Protein AF-A0A653RIS3-F1 (afdb_monomer_lite)

Structure (mmCIF, N/CA/C/O backbone):
data_AF-A0A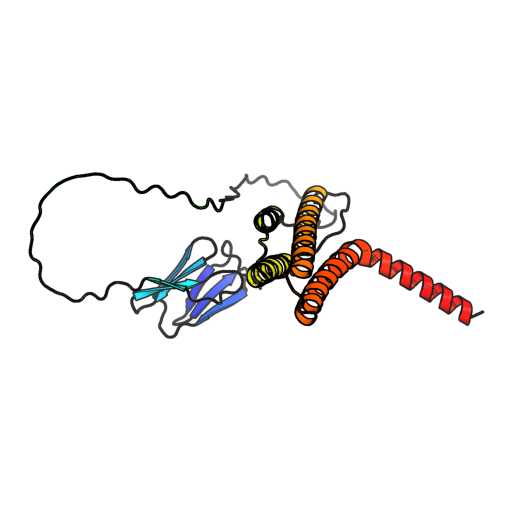653RIS3-F1
#
_entry.id   AF-A0A653RIS3-F1
#
loop_
_atom_site.group_PDB
_atom_site.id
_atom_site.type_symbol
_atom_site.label_atom_id
_atom_site.label_alt_id
_atom_site.label_comp_id
_atom_site.label_asym_id
_atom_site.label_entity_id
_atom_site.label_seq_id
_atom_site.pdbx_PDB_ins_code
_atom_site.Cartn_x
_atom_site.Cartn_y
_atom_site.Cartn_z
_atom_site.occupancy
_atom_site.B_iso_or_equiv
_atom_site.auth_seq_id
_atom_site.auth_comp_id
_atom_site.auth_asym_id
_atom_site.auth_atom_id
_atom_site.pdbx_PDB_model_num
ATOM 1 N N . MET A 1 1 ? -2.845 -15.452 -9.879 1.00 46.56 1 MET A N 1
ATOM 2 C CA . MET A 1 1 ? -2.751 -14.887 -11.243 1.00 46.56 1 MET A CA 1
ATOM 3 C C . MET A 1 1 ? -3.997 -14.062 -11.500 1.00 46.56 1 MET A C 1
ATOM 5 O O . MET A 1 1 ? -5.080 -14.558 -11.220 1.00 46.56 1 MET A O 1
ATOM 9 N N . ALA A 1 2 ? -3.853 -12.815 -11.950 1.00 55.28 2 ALA A N 1
ATOM 10 C CA . ALA A 1 2 ? -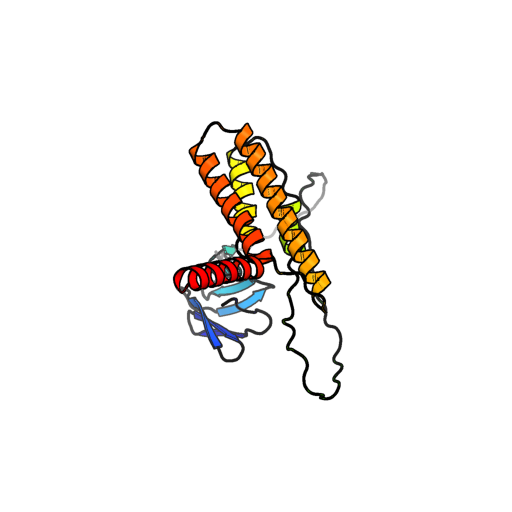4.996 -11.985 -12.323 1.00 55.28 2 ALA A CA 1
ATOM 11 C C . ALA A 1 2 ? -5.486 -12.406 -13.715 1.00 55.28 2 ALA A C 1
ATOM 13 O O . ALA A 1 2 ? -4.687 -12.564 -14.635 1.00 55.28 2 ALA A O 1
ATOM 14 N N . LEU A 1 3 ? -6.787 -12.637 -13.844 1.00 60.00 3 LEU A N 1
ATOM 15 C CA . LEU A 1 3 ? -7.421 -13.071 -15.083 1.00 60.00 3 LEU A CA 1
ATOM 16 C C . LEU A 1 3 ? -7.605 -11.864 -16.000 1.00 60.00 3 LEU A C 1
ATOM 18 O O . LEU A 1 3 ? -8.182 -10.863 -15.576 1.00 60.00 3 LEU A O 1
ATOM 22 N N . ASN A 1 4 ? -7.113 -11.937 -17.236 1.00 63.12 4 ASN A N 1
ATOM 23 C CA . ASN A 1 4 ? -7.272 -10.842 -18.183 1.00 63.12 4 ASN A CA 1
ATOM 24 C C . ASN A 1 4 ? -8.591 -11.004 -18.968 1.00 63.12 4 ASN A C 1
ATOM 26 O O . ASN A 1 4 ? -8.667 -11.870 -19.841 1.00 63.12 4 ASN A O 1
ATOM 30 N N . PRO A 1 5 ? -9.623 -10.172 -18.731 1.00 59.56 5 PRO A N 1
ATOM 31 C CA . PRO A 1 5 ? -10.928 -10.310 -19.386 1.00 59.56 5 PRO A CA 1
ATOM 32 C C . PRO A 1 5 ? -10.887 -10.037 -20.899 1.00 59.56 5 PRO A C 1
ATOM 34 O O . PRO A 1 5 ? -11.841 -10.359 -21.600 1.00 59.56 5 PRO A O 1
ATOM 37 N N . THR A 1 6 ? -9.799 -9.453 -21.417 1.00 58.16 6 THR A N 1
ATOM 38 C CA . THR A 1 6 ? -9.643 -9.176 -22.857 1.00 58.16 6 THR A CA 1
ATOM 39 C C . THR A 1 6 ? -9.111 -10.368 -23.654 1.00 58.16 6 THR A C 1
ATOM 41 O O . THR A 1 6 ? -9.345 -10.443 -24.858 1.00 58.16 6 THR A O 1
ATOM 44 N N . THR A 1 7 ? -8.430 -11.316 -23.004 1.00 65.31 7 THR A N 1
ATOM 45 C CA . THR A 1 7 ? -7.839 -12.495 -23.665 1.00 65.31 7 THR A CA 1
ATOM 46 C C . THR A 1 7 ? -8.423 -13.815 -23.168 1.00 65.31 7 THR A C 1
ATOM 48 O O . THR A 1 7 ? -8.461 -14.791 -23.918 1.00 65.31 7 THR A O 1
ATOM 51 N N . ALA A 1 8 ? -8.933 -13.849 -21.936 1.00 75.00 8 ALA A N 1
ATOM 52 C CA . ALA A 1 8 ? -9.483 -15.047 -21.328 1.00 75.00 8 ALA A CA 1
ATOM 53 C C . ALA A 1 8 ? -10.881 -15.375 -21.871 1.00 75.00 8 ALA A C 1
ATOM 55 O O . ALA A 1 8 ? -11.837 -14.630 -21.657 1.00 75.00 8 ALA A O 1
ATOM 56 N N . LYS A 1 9 ? -11.041 -16.540 -22.503 1.00 81.94 9 LYS A N 1
ATOM 57 C CA . LYS A 1 9 ? -12.358 -17.054 -22.907 1.00 81.94 9 LYS A CA 1
ATOM 58 C C . LYS A 1 9 ? -13.035 -17.745 -21.731 1.00 81.94 9 LYS A C 1
ATOM 60 O O . LYS A 1 9 ? -12.470 -18.682 -21.165 1.00 81.94 9 LYS A O 1
ATOM 65 N N . LEU A 1 10 ? -14.249 -17.313 -21.392 1.00 84.44 10 LEU A N 1
ATOM 66 C CA . LEU A 1 10 ? -15.092 -18.021 -20.432 1.00 84.44 10 LEU A CA 1
ATOM 67 C C . LEU A 1 10 ? -15.664 -19.274 -21.081 1.00 84.44 10 LEU A C 1
ATOM 69 O O . LEU A 1 10 ? -16.113 -19.237 -22.226 1.00 84.44 10 LEU A O 1
ATOM 73 N N . HIS A 1 11 ? -15.677 -20.365 -20.333 1.00 86.62 11 HIS A N 1
ATOM 74 C CA . HIS A 1 11 ? -16.428 -21.557 -20.686 1.00 86.62 11 HIS A CA 1
ATOM 75 C C . HIS A 1 11 ? -17.077 -22.141 -19.436 1.00 86.62 11 HIS A C 1
ATOM 77 O O . HIS A 1 11 ? -16.630 -21.915 -18.308 1.00 86.62 11 HIS A O 1
ATOM 83 N N . ILE A 1 12 ? -18.178 -22.845 -19.657 1.00 88.31 12 ILE A N 1
ATOM 84 C CA . ILE A 1 12 ? -18.984 -23.454 -18.609 1.00 88.31 12 ILE A CA 1
ATOM 85 C C . ILE A 1 12 ? -18.757 -24.955 -18.678 1.00 88.31 12 ILE A C 1
ATOM 87 O O . ILE A 1 12 ? -18.903 -25.556 -19.739 1.00 88.31 12 ILE A O 1
ATOM 91 N N . GLU A 1 13 ? -18.421 -25.546 -17.540 1.00 85.06 13 GLU A N 1
ATOM 92 C CA . GLU A 1 13 ? -18.278 -26.988 -17.389 1.00 85.06 13 GLU A CA 1
ATOM 93 C C . GLU A 1 13 ? -19.177 -27.430 -16.228 1.00 85.06 13 GLU A C 1
ATOM 95 O O . GLU A 1 13 ? -18.801 -27.383 -15.053 1.00 85.06 13 GLU A O 1
ATOM 100 N N . GLY A 1 14 ? -20.434 -27.741 -16.561 1.00 86.50 14 GLY A N 1
ATOM 101 C CA . GLY A 1 14 ? -21.495 -28.054 -15.602 1.00 86.50 14 GLY A CA 1
ATOM 102 C C . GLY A 1 14 ? -21.736 -26.926 -14.592 1.00 86.50 14 GLY A C 1
ATOM 103 O O . GLY A 1 14 ? -22.317 -25.885 -14.903 1.00 86.50 14 GLY A O 1
ATOM 104 N N . LYS A 1 15 ? -21.272 -27.138 -13.358 1.00 87.56 15 LYS A N 1
ATOM 105 C CA . LYS A 1 15 ? -21.409 -26.196 -12.234 1.00 87.56 15 LYS A CA 1
ATOM 106 C C . LYS A 1 15 ? -20.236 -25.226 -12.096 1.00 87.56 15 LYS A C 1
ATOM 108 O O . LYS A 1 15 ? -20.224 -24.400 -11.183 1.00 87.56 15 LYS A O 1
ATOM 113 N N . GLN A 1 16 ? -19.218 -25.345 -12.944 1.00 86.69 16 GLN A N 1
ATOM 114 C CA . GLN A 1 16 ? -17.996 -24.561 -12.841 1.00 86.69 16 GLN A CA 1
ATOM 115 C C . GLN A 1 16 ? -17.908 -23.532 -13.958 1.00 86.69 16 GLN A C 1
ATOM 117 O O . GLN A 1 16 ? -18.033 -23.845 -15.141 1.00 86.69 16 GLN A O 1
ATOM 122 N N . LEU A 1 17 ? -17.634 -22.294 -13.561 1.00 84.81 17 LEU A N 1
ATOM 123 C CA . LEU A 1 17 ? -17.204 -21.251 -14.466 1.00 84.81 17 LEU A CA 1
ATOM 124 C C . LEU A 1 17 ? -15.687 -21.319 -14.576 1.00 84.81 17 LEU A C 1
ATOM 126 O O . LEU A 1 17 ? -14.976 -21.197 -13.573 1.00 84.81 17 LEU A O 1
ATOM 130 N N . ARG A 1 18 ? -15.199 -21.490 -15.797 1.00 84.44 18 ARG A N 1
ATOM 131 C CA . ARG A 1 18 ? -13.782 -21.644 -16.102 1.00 84.44 18 ARG A CA 1
ATOM 132 C C . ARG A 1 18 ? -13.329 -20.606 -17.111 1.00 84.44 18 ARG A C 1
ATOM 134 O O . ARG A 1 18 ? -14.133 -20.012 -17.832 1.00 84.44 18 ARG A O 1
ATOM 141 N N . TYR A 1 19 ? -12.022 -20.396 -17.158 1.00 84.88 19 TYR A N 1
ATOM 142 C CA . TYR A 1 19 ? -11.382 -19.552 -18.151 1.00 84.88 19 TYR A CA 1
ATOM 143 C C . TYR A 1 19 ? -10.288 -20.300 -18.888 1.00 84.88 19 TYR A C 1
ATOM 145 O O . TYR A 1 19 ? -9.653 -21.196 -18.333 1.00 84.88 19 TYR A O 1
ATOM 153 N N . LYS A 1 20 ? -10.064 -19.889 -20.134 1.00 78.75 20 LYS A N 1
ATOM 154 C CA . LYS A 1 20 ? -8.924 -20.298 -20.944 1.00 78.75 20 LYS A CA 1
ATOM 155 C C . LYS A 1 20 ? -8.189 -19.058 -21.429 1.00 78.75 20 LYS A C 1
ATOM 157 O O . LYS A 1 20 ? -8.756 -18.284 -22.199 1.00 78.75 20 LYS A O 1
ATOM 162 N N . ASP A 1 21 ? -6.950 -18.874 -20.986 1.00 77.81 21 ASP A N 1
ATOM 163 C CA . ASP A 1 21 ? -6.090 -17.755 -21.386 1.00 77.81 21 ASP A CA 1
ATOM 164 C C . ASP A 1 21 ? -4.690 -18.271 -21.732 1.00 77.81 21 ASP A C 1
ATOM 166 O O . ASP A 1 21 ? -4.049 -18.926 -20.915 1.00 77.81 21 ASP A O 1
ATOM 170 N N . LYS A 1 22 ? -4.237 -18.032 -22.969 1.00 73.50 22 LYS A N 1
ATOM 171 C CA . LYS A 1 22 ? -2.909 -18.440 -23.481 1.00 73.50 22 LYS A CA 1
ATOM 172 C C . LYS A 1 22 ? -2.497 -19.894 -23.158 1.00 73.50 22 LYS A C 1
ATOM 174 O O . LYS A 1 22 ? -1.342 -20.166 -22.859 1.00 73.50 22 LYS A O 1
ATOM 179 N N . GLY A 1 23 ? -3.444 -20.832 -23.223 1.00 69.62 23 GLY A N 1
ATOM 180 C CA . GLY A 1 23 ? -3.200 -22.260 -22.962 1.00 69.62 23 GLY A CA 1
ATOM 181 C C . GLY A 1 23 ? -3.374 -22.690 -21.501 1.00 69.62 23 GLY A C 1
ATOM 182 O O . GLY A 1 23 ? -3.421 -23.885 -21.233 1.00 69.62 23 GLY A O 1
ATOM 183 N N . ILE A 1 24 ? -3.560 -21.747 -20.576 1.00 69.19 24 ILE A N 1
ATOM 184 C CA . ILE A 1 24 ? -3.877 -22.026 -19.174 1.00 69.19 24 ILE A CA 1
ATOM 185 C C . ILE A 1 24 ? -5.394 -22.150 -19.029 1.00 69.19 24 ILE A C 1
ATOM 187 O O . ILE A 1 24 ? -6.131 -21.218 -19.360 1.00 69.19 24 ILE A O 1
ATOM 191 N N . ASN A 1 25 ? -5.848 -23.295 -18.516 1.00 79.31 25 ASN A N 1
ATOM 192 C CA . ASN A 1 25 ? -7.228 -23.522 -18.095 1.00 79.31 25 ASN A CA 1
ATOM 193 C C . ASN A 1 25 ? -7.311 -23.402 -16.573 1.00 79.31 25 ASN A C 1
ATOM 195 O O . ASN A 1 25 ? -6.599 -24.109 -15.863 1.00 79.31 25 ASN A O 1
ATOM 199 N N . GLY A 1 26 ? -8.191 -22.543 -16.067 1.00 78.06 26 GLY A N 1
ATOM 200 C CA . GLY A 1 26 ? -8.387 -22.385 -14.629 1.00 78.06 26 GLY A CA 1
ATOM 201 C C . GLY A 1 26 ? -9.854 -22.266 -14.245 1.00 78.06 26 GLY A C 1
ATOM 202 O O . GLY A 1 26 ? -10.701 -21.859 -15.043 1.00 78.06 26 GLY A O 1
ATOM 203 N N . VAL A 1 27 ? -10.159 -22.626 -13.000 1.00 81.69 27 VAL A N 1
ATOM 204 C CA . VAL A 1 27 ? -11.496 -22.471 -12.420 1.00 81.69 27 VAL A CA 1
ATOM 205 C C . VAL A 1 27 ? -11.616 -21.069 -11.838 1.00 81.69 27 VAL A C 1
ATOM 207 O O . VAL A 1 27 ? -10.801 -20.662 -11.015 1.00 81.69 27 VAL A O 1
ATOM 210 N N . ILE A 1 28 ? -12.640 -20.332 -12.266 1.00 79.69 28 ILE A N 1
ATOM 211 C CA . ILE A 1 28 ? -12.988 -19.025 -11.701 1.00 79.69 28 ILE A CA 1
ATOM 212 C C . ILE A 1 28 ? -13.811 -19.236 -10.437 1.00 79.69 28 ILE A C 1
ATOM 214 O O . ILE A 1 28 ? -13.493 -18.684 -9.387 1.00 79.69 28 ILE A O 1
ATOM 218 N N . LYS A 1 29 ? -14.890 -20.021 -10.552 1.00 81.25 29 LYS A N 1
ATOM 219 C CA . LYS A 1 29 ? -15.799 -20.309 -9.443 1.00 81.25 29 LYS A CA 1
ATOM 220 C C . LYS A 1 29 ? -16.645 -21.548 -9.708 1.00 81.25 29 LYS A C 1
ATOM 222 O O . LYS A 1 29 ? -17.077 -21.776 -10.836 1.00 81.25 29 LYS A O 1
ATOM 227 N N . ALA A 1 30 ? -16.923 -22.307 -8.654 1.00 84.12 30 ALA A N 1
ATOM 228 C CA . ALA A 1 30 ? -17.921 -23.368 -8.662 1.00 84.12 30 ALA A CA 1
ATOM 229 C C . ALA A 1 30 ? -19.221 -22.877 -8.012 1.00 84.12 30 ALA A C 1
ATOM 231 O O . ALA A 1 30 ? -19.196 -22.202 -6.981 1.00 84.12 30 ALA A O 1
ATOM 232 N N . PHE A 1 31 ? -20.354 -23.230 -8.608 1.00 81.69 31 PHE A N 1
ATOM 233 C CA . PHE A 1 31 ? -21.688 -22.933 -8.099 1.00 81.69 31 PHE A CA 1
ATOM 234 C C . PHE A 1 31 ? -22.365 -24.214 -7.606 1.00 81.69 31 PHE A C 1
ATOM 236 O O . PHE A 1 31 ? -21.970 -25.328 -7.941 1.00 81.69 31 PHE A O 1
ATOM 243 N N . ARG A 1 32 ? -23.398 -24.072 -6.771 1.00 81.19 32 ARG A N 1
ATOM 244 C CA . ARG A 1 32 ? -24.181 -25.228 -6.294 1.00 81.19 32 ARG A CA 1
ATOM 245 C C . ARG A 1 32 ? -25.094 -25.794 -7.389 1.00 81.19 32 ARG A C 1
ATOM 247 O O . ARG A 1 32 ? -25.392 -26.992 -7.394 1.00 81.19 32 ARG A O 1
ATOM 254 N N . THR A 1 33 ? -25.493 -24.937 -8.322 1.00 82.06 33 THR A N 1
ATOM 255 C CA . THR A 1 33 ? -26.373 -25.220 -9.458 1.00 82.06 33 THR A CA 1
ATOM 256 C C . THR A 1 33 ? -25.621 -25.038 -10.774 1.00 82.06 33 THR A C 1
ATOM 258 O O . THR A 1 33 ? -24.549 -24.430 -10.807 1.00 82.06 33 THR A O 1
ATOM 261 N N . ASN A 1 34 ? -26.155 -25.610 -11.854 1.00 84.19 34 ASN A N 1
ATOM 262 C CA . ASN A 1 34 ? -25.550 -25.478 -13.173 1.00 84.19 34 ASN A CA 1
ATOM 263 C C . ASN A 1 34 ? -25.648 -24.035 -13.672 1.00 84.19 34 ASN A C 1
ATOM 265 O O . ASN A 1 34 ? -26.588 -23.292 -13.359 1.00 84.19 34 ASN A O 1
ATOM 269 N N . ILE A 1 35 ? -24.654 -23.655 -14.467 1.00 86.38 35 ILE A N 1
ATOM 270 C CA . ILE A 1 35 ? -24.600 -22.340 -15.089 1.00 86.38 35 ILE A CA 1
ATOM 271 C C . ILE A 1 35 ? -25.259 -22.436 -16.459 1.00 86.38 35 ILE A C 1
ATOM 273 O O . ILE A 1 35 ? -24.861 -23.243 -17.293 1.00 86.38 35 ILE A O 1
ATOM 277 N N . LYS A 1 36 ? -26.225 -21.559 -16.712 1.00 85.81 36 LYS A N 1
ATOM 278 C CA . LYS A 1 36 ? -26.898 -21.453 -18.006 1.00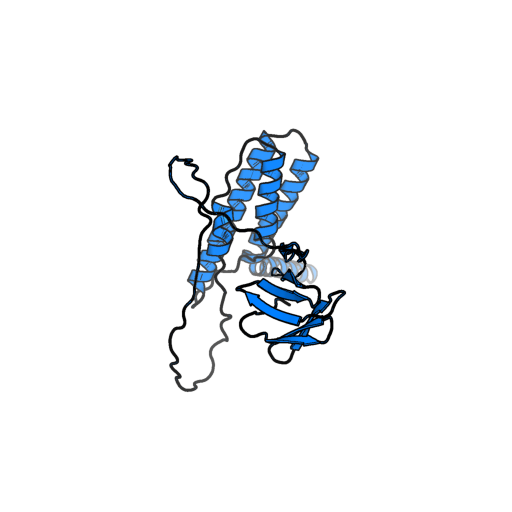 85.81 36 LYS A CA 1
ATOM 279 C C . LYS A 1 36 ? -26.127 -20.550 -18.964 1.00 85.81 36 LYS A C 1
ATOM 281 O O . LYS A 1 36 ? -25.989 -20.860 -20.144 1.00 85.81 36 LYS A O 1
ATOM 286 N N . LYS A 1 37 ? -25.619 -19.415 -18.470 1.00 87.12 37 LYS A N 1
ATOM 287 C CA . LYS A 1 37 ? -24.864 -18.450 -19.282 1.00 87.12 37 LYS A CA 1
ATOM 288 C C . LYS A 1 37 ? -23.870 -17.669 -18.434 1.00 87.12 37 LYS A C 1
ATOM 290 O O . LYS A 1 37 ? -24.156 -17.320 -17.295 1.00 87.12 37 LYS A O 1
ATOM 295 N N . ALA A 1 38 ? -22.719 -17.338 -19.009 1.00 85.38 38 ALA A N 1
ATOM 296 C CA . ALA A 1 38 ? -21.751 -16.437 -18.400 1.00 85.38 38 ALA A CA 1
ATOM 297 C C . ALA A 1 38 ? -21.148 -15.514 -19.461 1.00 85.38 38 ALA A C 1
ATOM 299 O O . ALA A 1 38 ? -20.868 -15.950 -20.577 1.00 85.38 38 ALA A O 1
ATOM 300 N N . HIS A 1 39 ? -20.966 -14.238 -19.130 1.00 83.44 39 HIS A N 1
ATOM 301 C CA . HIS A 1 39 ? -20.315 -13.272 -20.014 1.00 83.44 39 HIS A CA 1
ATOM 302 C C . HIS A 1 39 ? -19.617 -12.174 -19.213 1.00 83.44 39 HIS A C 1
ATOM 304 O O . HIS A 1 39 ? -19.955 -11.906 -18.057 1.00 83.44 39 HIS A O 1
ATOM 310 N N . TYR A 1 40 ? -18.643 -11.523 -19.843 1.00 80.94 40 TYR A N 1
ATOM 311 C CA . TYR A 1 40 ? -18.007 -10.351 -19.259 1.00 80.94 40 TYR A CA 1
ATOM 312 C C . TYR A 1 40 ? -18.904 -9.125 -19.387 1.00 80.94 40 TYR A C 1
ATOM 314 O O . TYR A 1 40 ? -19.463 -8.850 -20.447 1.00 80.94 40 TYR A O 1
ATOM 322 N N . SER A 1 41 ? -18.975 -8.358 -18.306 1.00 76.31 41 SER A N 1
ATOM 323 C CA . SER A 1 41 ? -19.546 -7.018 -18.262 1.00 76.31 41 SER A CA 1
ATOM 324 C C . SER A 1 41 ? -18.488 -6.078 -17.689 1.00 76.31 41 SER A C 1
ATOM 326 O O . SER A 1 41 ? -18.410 -5.859 -16.473 1.00 76.31 41 SER A O 1
ATOM 328 N N . GLY A 1 42 ? -17.636 -5.555 -18.572 1.00 74.31 42 GLY A N 1
ATOM 329 C CA . GLY A 1 42 ? -16.448 -4.790 -18.191 1.00 74.31 42 GLY A CA 1
ATOM 330 C C . GLY A 1 42 ? -15.439 -5.667 -17.443 1.00 74.31 42 GLY A C 1
ATOM 331 O O . GLY A 1 42 ? -15.031 -6.711 -17.942 1.00 74.31 42 GLY A O 1
ATOM 332 N N . SER A 1 43 ? -15.066 -5.263 -16.226 1.00 71.31 43 SER A N 1
ATOM 333 C CA . SER A 1 43 ? -14.165 -6.013 -15.335 1.00 71.31 43 SER A CA 1
ATOM 334 C C . SER A 1 43 ? -14.854 -7.112 -14.513 1.00 71.31 43 SER A C 1
ATOM 336 O O . SER A 1 43 ? -14.195 -7.812 -13.743 1.00 71.31 43 SER A O 1
ATOM 338 N N . ASN A 1 44 ? -16.174 -7.265 -14.656 1.00 78.69 44 ASN A N 1
ATOM 339 C CA . ASN A 1 44 ? -16.972 -8.227 -13.901 1.00 78.69 44 ASN A CA 1
ATOM 340 C C . ASN A 1 44 ? -17.419 -9.388 -14.785 1.00 78.69 44 ASN A C 1
ATOM 342 O O . ASN A 1 44 ? -17.553 -9.237 -16.000 1.00 78.69 44 ASN A O 1
ATOM 346 N N . ILE A 1 45 ? -17.740 -10.516 -14.157 1.00 82.38 45 ILE A N 1
ATOM 347 C CA . ILE A 1 45 ? -18.394 -11.636 -14.837 1.00 82.38 45 ILE A CA 1
ATOM 348 C C . ILE A 1 45 ? -19.827 -11.738 -14.337 1.00 82.38 45 ILE A C 1
ATOM 350 O O . ILE A 1 45 ? -20.057 -11.834 -13.132 1.00 82.38 45 ILE A O 1
ATOM 354 N N . ILE A 1 46 ? -20.780 -11.709 -15.265 1.00 83.81 46 ILE A N 1
ATOM 355 C CA . ILE A 1 46 ? -22.193 -11.946 -14.980 1.00 83.81 46 ILE A CA 1
ATOM 356 C C . ILE A 1 46 ? -22.493 -13.407 -15.293 1.00 83.81 46 ILE A C 1
ATOM 358 O O . ILE A 1 46 ? -22.229 -13.871 -16.404 1.00 83.81 46 ILE A O 1
ATOM 362 N N . VAL A 1 47 ? -23.041 -14.113 -14.308 1.00 86.19 47 VAL A N 1
ATOM 363 C CA . VAL A 1 47 ? -23.384 -15.534 -14.366 1.00 86.19 47 VAL A CA 1
ATOM 364 C C . VAL A 1 47 ? -24.883 -15.689 -14.141 1.00 86.19 47 VAL A C 1
ATOM 366 O O . VAL A 1 47 ? -25.401 -15.248 -13.119 1.00 86.19 47 VAL A O 1
ATOM 369 N N . GLU A 1 48 ? -25.567 -16.320 -15.087 1.00 86.00 48 GLU A N 1
ATOM 370 C CA . GLU A 1 48 ? -26.965 -16.735 -14.986 1.00 86.00 48 GLU A CA 1
ATOM 371 C C . GLU A 1 48 ? -27.007 -18.230 -14.659 1.00 86.00 48 GLU A C 1
ATOM 373 O O . GLU A 1 48 ? -26.470 -19.057 -15.404 1.00 86.00 48 GLU A O 1
ATOM 378 N N . LEU A 1 49 ? -27.625 -18.574 -13.531 1.00 86.81 49 LEU A N 1
ATOM 379 C CA . LEU A 1 49 ? -27.828 -19.953 -13.092 1.00 86.81 49 LEU A CA 1
ATOM 380 C C . LEU A 1 49 ? -29.139 -20.506 -13.664 1.00 86.81 49 LEU A C 1
ATOM 382 O O . LEU A 1 49 ? -30.066 -19.750 -13.949 1.00 86.81 49 LEU A O 1
ATOM 386 N N . GLU A 1 50 ? -29.257 -21.830 -13.778 1.00 83.00 50 GLU A N 1
ATOM 387 C CA . GLU A 1 50 ? -30.507 -22.480 -14.223 1.00 83.00 50 GLU A CA 1
ATOM 388 C C . GLU A 1 50 ? -31.719 -22.146 -13.339 1.00 83.00 50 GLU A C 1
ATOM 390 O O . GLU A 1 50 ? -32.853 -22.155 -13.807 1.00 83.00 50 GLU A O 1
ATOM 395 N N . THR A 1 51 ? -31.486 -21.776 -12.079 1.00 81.88 51 THR A N 1
ATOM 396 C CA . THR A 1 51 ? -32.526 -21.321 -11.145 1.00 81.88 51 THR A CA 1
ATOM 397 C C . THR A 1 51 ? -33.098 -19.939 -11.480 1.00 81.88 51 THR A C 1
ATOM 399 O O . THR A 1 51 ? -34.033 -19.495 -10.819 1.00 81.88 51 THR A O 1
ATOM 402 N N . GLY A 1 52 ? -32.541 -19.236 -12.475 1.00 77.56 52 GLY A N 1
ATOM 403 C CA . GLY A 1 52 ? -32.905 -17.862 -12.833 1.00 77.56 52 GLY A CA 1
ATOM 404 C C . GLY A 1 52 ? -32.201 -16.788 -11.994 1.00 77.56 52 GLY A C 1
ATOM 405 O O . GLY A 1 52 ? -32.470 -15.600 -12.162 1.00 77.56 52 GLY A O 1
ATOM 406 N N . GLU A 1 53 ? -31.293 -17.177 -11.094 1.00 80.31 53 GLU A N 1
ATOM 407 C CA . GLU A 1 53 ? -30.458 -16.238 -10.341 1.00 80.31 53 GLU A CA 1
ATOM 408 C C . GLU A 1 53 ? -29.357 -15.639 -11.221 1.00 80.31 53 GLU A C 1
ATOM 410 O O . GLU A 1 53 ? -28.629 -16.366 -11.903 1.00 80.31 53 GLU A O 1
ATOM 415 N N . ILE A 1 54 ? -29.179 -14.317 -11.134 1.00 82.50 54 ILE A N 1
ATOM 416 C CA . ILE A 1 54 ? -28.082 -13.599 -11.787 1.00 82.50 54 ILE A CA 1
ATOM 417 C C . ILE A 1 54 ? -27.083 -13.137 -10.727 1.00 82.50 54 ILE A C 1
ATOM 419 O O . ILE A 1 54 ? -27.402 -12.342 -9.836 1.00 82.50 54 ILE A O 1
ATOM 423 N N . ARG A 1 55 ? -25.846 -13.619 -10.843 1.00 79.69 55 ARG A N 1
ATOM 424 C CA . ARG A 1 55 ? -24.734 -13.295 -9.945 1.00 79.69 55 ARG A CA 1
ATOM 425 C C . ARG A 1 55 ? -23.665 -12.500 -10.671 1.00 79.69 55 ARG A C 1
ATOM 427 O O . ARG A 1 55 ? -23.394 -12.739 -11.847 1.00 79.69 55 ARG A O 1
ATOM 434 N N . LYS A 1 56 ? -23.030 -11.573 -9.956 1.00 81.00 56 LYS A N 1
ATOM 435 C CA . LYS A 1 56 ? -21.908 -10.780 -10.465 1.00 81.00 56 LYS A CA 1
ATOM 436 C C . LYS A 1 56 ? -20.656 -11.059 -9.652 1.00 81.00 56 LYS A C 1
ATOM 438 O O . LYS A 1 56 ? -20.654 -10.885 -8.438 1.00 81.00 56 LYS A O 1
ATOM 443 N N . LEU A 1 57 ? -19.594 -11.457 -10.346 1.00 79.81 57 LEU A N 1
ATOM 444 C CA . LEU A 1 57 ? -18.270 -11.703 -9.781 1.00 79.81 57 LEU A CA 1
ATOM 445 C C . LEU A 1 57 ? -17.358 -10.496 -10.047 1.00 79.81 57 LEU A C 1
ATOM 447 O O . LEU A 1 57 ? -17.228 -10.078 -11.202 1.00 79.81 57 LEU A O 1
ATOM 451 N N . LYS A 1 58 ? -16.728 -9.954 -8.994 1.00 73.88 58 LYS A N 1
ATOM 452 C CA . LYS A 1 58 ? -15.839 -8.771 -9.034 1.00 73.88 58 LYS A CA 1
ATOM 453 C C . LYS A 1 58 ? -14.345 -9.160 -9.039 1.00 73.88 58 LYS A C 1
ATOM 455 O O . LYS A 1 58 ? -13.960 -10.124 -8.392 1.00 73.88 58 LYS A O 1
ATOM 460 N N . SER A 1 59 ? -13.515 -8.402 -9.759 1.00 59.78 59 SER A N 1
ATOM 461 C CA . SER A 1 59 ? -12.034 -8.500 -9.831 1.00 59.78 59 SER A CA 1
ATOM 462 C C . SER A 1 59 ? -11.363 -7.836 -8.599 1.00 59.78 59 SER A C 1
ATOM 464 O O . SER A 1 59 ? -12.011 -6.950 -8.035 1.00 59.78 59 SER A O 1
ATOM 466 N N . PRO A 1 60 ? -10.124 -8.178 -8.138 1.00 48.25 60 PRO A N 1
ATOM 467 C CA . PRO A 1 60 ? -9.035 -8.946 -8.786 1.00 48.25 60 PRO A CA 1
ATOM 468 C C . PRO A 1 60 ? -8.861 -10.402 -8.340 1.00 48.25 60 PRO A C 1
ATOM 470 O O . PRO A 1 60 ? -8.090 -11.155 -8.932 1.00 48.25 60 PRO A O 1
ATOM 473 N N . LEU A 1 61 ? -9.591 -10.818 -7.319 1.00 48.59 61 LEU A N 1
ATOM 474 C CA . LEU A 1 61 ? -9.766 -12.206 -6.921 1.00 48.59 61 LEU A CA 1
ATOM 475 C C . LEU A 1 61 ? -11.280 -12.361 -6.914 1.00 48.59 61 LEU A C 1
ATOM 477 O O . LEU A 1 61 ? -11.910 -11.621 -6.167 1.00 48.59 61 LEU A O 1
ATOM 481 N N . TYR A 1 62 ? -11.864 -13.228 -7.751 1.00 54.16 62 TYR A N 1
ATOM 482 C CA . TYR A 1 62 ? -13.323 -13.395 -7.941 1.00 54.16 62 TYR A CA 1
ATOM 483 C C . TYR A 1 62 ? -14.079 -13.929 -6.702 1.00 54.16 62 TYR A C 1
ATOM 485 O O . TYR A 1 62 ? -15.054 -14.671 -6.799 1.00 54.16 62 TYR A O 1
ATOM 493 N N . ASN A 1 63 ? -13.634 -13.524 -5.519 1.00 46.53 63 ASN A N 1
ATOM 494 C CA . ASN A 1 63 ? -14.290 -13.595 -4.235 1.00 46.53 63 ASN A CA 1
ATOM 495 C C . ASN A 1 63 ? -15.083 -12.309 -4.016 1.00 46.53 63 ASN A C 1
ATOM 497 O O . ASN A 1 63 ? -14.598 -11.386 -3.380 1.00 46.53 63 ASN A O 1
ATOM 501 N N . MET A 1 64 ? -16.291 -12.259 -4.568 1.00 39.94 64 MET A N 1
ATOM 502 C CA . MET A 1 64 ? -17.490 -11.770 -3.878 1.00 39.94 64 MET A CA 1
ATOM 503 C C . MET A 1 64 ? -18.708 -12.120 -4.744 1.00 39.94 64 MET A C 1
ATOM 505 O O . MET A 1 64 ? -18.739 -11.781 -5.927 1.00 39.94 64 MET A O 1
ATOM 509 N N . ASP A 1 65 ? -19.683 -12.823 -4.154 1.00 46.28 65 ASP A N 1
ATOM 510 C CA . ASP A 1 65 ? -21.027 -13.015 -4.715 1.00 46.28 65 ASP A CA 1
ATOM 511 C C . ASP A 1 65 ? -21.876 -11.806 -4.331 1.00 46.28 65 ASP A C 1
ATOM 513 O O . ASP A 1 65 ? -22.394 -11.732 -3.220 1.00 46.28 65 ASP A O 1
ATOM 517 N N . GLU A 1 66 ? -22.030 -10.856 -5.246 1.00 46.56 66 GLU A N 1
ATOM 518 C CA . GLU A 1 66 ? -23.083 -9.854 -5.117 1.00 46.56 66 GLU A CA 1
ATOM 519 C C . GLU A 1 66 ? -24.278 -10.345 -5.941 1.00 46.56 66 GLU A C 1
ATOM 521 O O . GLU A 1 66 ? -24.181 -10.547 -7.159 1.00 46.56 66 GLU A O 1
ATOM 526 N N . LEU A 1 67 ? -25.392 -10.628 -5.263 1.00 47.69 67 LEU A N 1
ATOM 527 C CA . LEU A 1 67 ? -26.634 -11.029 -5.913 1.00 47.69 67 LEU A CA 1
ATOM 528 C C . LEU A 1 67 ? -27.221 -9.785 -6.591 1.00 47.69 67 LEU A C 1
ATOM 530 O O . LEU A 1 67 ? -27.619 -8.842 -5.914 1.00 47.69 67 LEU A O 1
ATOM 534 N N . VAL A 1 68 ? -27.236 -9.744 -7.925 1.00 50.25 68 VAL A N 1
ATOM 535 C CA . VAL A 1 68 ? -27.562 -8.500 -8.649 1.00 50.25 68 VAL A CA 1
ATOM 536 C C . VAL A 1 68 ? -29.062 -8.284 -8.801 1.00 50.25 68 VAL A C 1
ATOM 538 O O . VAL A 1 68 ? -29.477 -7.140 -8.964 1.00 50.25 68 VAL A O 1
ATOM 541 N N . LYS A 1 69 ? -29.870 -9.348 -8.732 1.00 49.22 69 LYS A N 1
ATOM 542 C CA . LYS A 1 69 ? -31.339 -9.331 -8.607 1.00 49.22 69 LYS A CA 1
ATOM 543 C C . LYS A 1 69 ? -31.855 -10.772 -8.583 1.00 49.22 69 LYS A C 1
ATOM 545 O O . LYS A 1 69 ? -31.356 -11.614 -9.329 1.00 49.22 69 LYS A O 1
ATOM 550 N N . GLN A 1 70 ? -32.876 -11.045 -7.771 1.00 38.16 70 GLN A N 1
ATOM 551 C CA . GLN A 1 70 ? -33.744 -12.202 -8.000 1.00 38.16 70 GLN A CA 1
ATOM 552 C C . GLN A 1 70 ? -34.729 -11.841 -9.113 1.00 38.16 70 GLN A C 1
ATOM 554 O O . GLN A 1 70 ? -35.340 -10.771 -9.074 1.00 38.16 70 GLN A O 1
ATOM 559 N N . ALA A 1 71 ? -34.875 -12.712 -10.111 1.00 41.19 71 ALA A N 1
ATOM 560 C CA . ALA A 1 71 ? -35.990 -12.611 -11.040 1.00 41.19 71 ALA A CA 1
ATOM 561 C C . ALA A 1 71 ? -37.309 -12.740 -10.249 1.00 41.19 71 ALA A C 1
ATOM 563 O O . ALA A 1 71 ? -37.376 -13.543 -9.312 1.00 41.19 71 ALA A O 1
ATOM 564 N N . PRO A 1 72 ? -38.351 -11.958 -10.576 1.00 34.66 72 PRO A N 1
ATOM 565 C CA . PRO A 1 72 ? -39.621 -12.046 -9.873 1.00 34.66 72 PRO A CA 1
ATOM 566 C C . PRO A 1 72 ? -40.187 -13.463 -10.004 1.00 34.66 72 PRO A C 1
ATOM 568 O O . PRO A 1 72 ? -40.320 -13.992 -11.110 1.00 34.66 72 PRO A O 1
ATOM 571 N N . LYS A 1 73 ? -40.533 -14.076 -8.864 1.00 35.16 73 LYS A N 1
ATOM 572 C CA . LYS A 1 73 ? -41.361 -15.286 -8.832 1.00 35.16 73 LYS A CA 1
ATOM 573 C C . LYS A 1 73 ? -42.645 -14.983 -9.598 1.00 35.16 73 LYS A C 1
ATOM 575 O O . LYS A 1 73 ? -43.441 -14.149 -9.175 1.00 35.16 73 LYS A O 1
ATOM 580 N N . VAL A 1 74 ? -42.843 -15.674 -10.716 1.00 33.53 74 VAL A N 1
ATOM 581 C CA . VAL A 1 74 ? -44.101 -15.664 -11.460 1.00 33.53 74 VAL A CA 1
ATOM 582 C C . VAL A 1 74 ? -45.134 -16.430 -10.635 1.00 33.53 74 VAL A C 1
ATOM 584 O O . VAL A 1 74 ? -45.353 -17.624 -10.823 1.00 33.53 74 VAL A O 1
ATOM 587 N N . THR A 1 75 ? -45.781 -15.748 -9.695 1.00 31.38 75 THR A N 1
ATOM 588 C CA . THR A 1 75 ? -47.102 -16.148 -9.219 1.00 31.38 75 THR A CA 1
ATOM 589 C C . THR A 1 75 ? -48.108 -15.695 -10.266 1.00 31.38 75 THR A C 1
ATOM 591 O O . THR A 1 75 ? -48.405 -14.512 -10.411 1.00 31.38 75 THR A O 1
ATOM 594 N N . LYS A 1 76 ? -48.631 -16.660 -11.026 1.00 34.50 76 LYS A N 1
ATOM 595 C CA . LYS A 1 76 ? -49.805 -16.466 -11.878 1.00 34.50 76 LYS A CA 1
ATOM 596 C C . LYS A 1 76 ? -50.957 -15.948 -11.010 1.00 34.50 76 LYS A C 1
ATOM 598 O O . LYS A 1 76 ? -51.533 -16.720 -10.248 1.00 34.50 76 LYS A O 1
ATOM 603 N N . LYS A 1 77 ? -51.339 -14.679 -11.160 1.00 32.06 77 LYS A N 1
ATOM 604 C CA . LYS A 1 77 ? -52.705 -14.230 -10.873 1.00 32.06 77 LYS A CA 1
ATOM 605 C C . LYS A 1 77 ? -53.211 -13.308 -11.977 1.00 32.06 77 LYS A C 1
ATOM 607 O O . LYS A 1 77 ? -52.483 -12.490 -12.526 1.00 32.06 77 LYS A O 1
ATOM 612 N N . LYS A 1 78 ? -54.465 -13.600 -12.312 1.00 29.94 78 LYS A N 1
ATOM 613 C CA . LYS A 1 78 ? -55.332 -13.115 -13.383 1.00 29.94 78 LYS A CA 1
ATOM 614 C C . LYS A 1 78 ? -55.288 -11.601 -13.590 1.00 29.94 78 LYS A C 1
ATOM 616 O O . LYS A 1 78 ? -55.219 -10.831 -12.641 1.00 29.94 78 LYS A O 1
ATOM 621 N N . ALA A 1 79 ? -55.396 -11.245 -14.864 1.00 29.05 79 ALA A N 1
ATOM 622 C CA . ALA A 1 79 ? -55.573 -9.905 -15.383 1.00 29.05 79 ALA A CA 1
ATOM 623 C C . ALA A 1 79 ? -56.857 -9.244 -14.873 1.00 29.05 79 ALA A C 1
ATOM 625 O O . ALA A 1 79 ? -57.913 -9.872 -14.902 1.00 29.05 79 ALA A O 1
ATOM 626 N N . GLU A 1 80 ? -56.772 -7.950 -14.568 1.00 30.20 80 GLU A N 1
ATOM 627 C CA . GLU A 1 80 ? -57.888 -7.031 -14.755 1.00 30.20 80 GLU A CA 1
ATOM 628 C C . GLU A 1 80 ? -57.368 -5.624 -15.087 1.00 30.20 80 GLU A C 1
ATOM 630 O O . GLU A 1 80 ? -56.370 -5.153 -14.542 1.00 30.20 80 GLU A O 1
ATOM 635 N N . LYS A 1 81 ? -57.995 -5.017 -16.097 1.00 30.73 81 LYS A N 1
ATOM 636 C CA . LYS A 1 81 ? -57.655 -3.732 -16.712 1.00 30.73 81 LYS A CA 1
ATOM 637 C C . LYS A 1 81 ? -58.216 -2.581 -15.876 1.00 30.73 81 LYS A C 1
ATOM 639 O O . LYS A 1 81 ? -59.413 -2.571 -15.628 1.00 30.73 81 LYS A O 1
ATOM 644 N N . SER A 1 82 ? -57.431 -1.524 -15.674 1.00 31.78 82 SER A N 1
ATOM 645 C CA . SER A 1 82 ? -57.936 -0.142 -15.725 1.00 31.78 82 SER A CA 1
ATOM 646 C C . SER A 1 82 ? -56.789 0.878 -15.819 1.00 31.78 82 SER A C 1
ATOM 648 O O . SER A 1 82 ? -55.790 0.821 -15.112 1.00 31.78 82 SER A O 1
ATOM 650 N N . LYS A 1 83 ? -56.930 1.808 -16.768 1.00 33.28 83 LYS A N 1
ATOM 651 C CA . LYS A 1 83 ? -56.285 3.137 -16.818 1.00 33.28 83 LYS A CA 1
ATOM 652 C C . LYS A 1 83 ? -57.258 4.116 -16.125 1.00 33.28 83 LYS A C 1
ATOM 654 O O . LYS A 1 83 ? -58.456 3.841 -16.225 1.00 33.28 83 LYS A O 1
ATOM 659 N N . PRO A 1 84 ? -56.830 5.246 -15.507 1.00 32.72 84 PRO A N 1
ATOM 660 C CA . PRO A 1 84 ? -56.414 6.427 -16.290 1.00 32.72 84 PRO A CA 1
ATOM 661 C C . PRO A 1 84 ? -55.399 7.429 -15.660 1.00 32.72 84 PRO A C 1
ATOM 663 O O . PRO A 1 84 ? -55.190 7.486 -14.461 1.00 32.72 84 PRO A O 1
ATOM 666 N N . LYS A 1 85 ? -54.794 8.209 -16.576 1.00 28.52 85 LYS A N 1
ATOM 667 C CA . LYS A 1 85 ? -54.362 9.635 -16.602 1.00 28.52 85 LYS A CA 1
ATOM 668 C C . LYS A 1 85 ? -53.846 10.430 -15.365 1.00 28.52 85 LYS A C 1
ATOM 670 O O . LYS A 1 85 ? -54.500 10.530 -14.344 1.00 28.52 85 LYS A O 1
ATOM 675 N N . SER A 1 86 ? -52.797 11.208 -15.703 1.00 27.66 86 SER A N 1
ATOM 676 C CA . SER A 1 86 ? -52.496 12.646 -15.454 1.00 27.66 86 SER A CA 1
ATOM 677 C C . SER A 1 86 ? -51.659 13.125 -14.254 1.00 27.66 86 SER A C 1
ATOM 679 O O . SER A 1 86 ? -52.075 13.025 -13.111 1.00 27.66 86 SER A O 1
ATOM 681 N N . ASN A 1 87 ? -50.527 13.754 -14.621 1.00 27.14 87 ASN A N 1
ATOM 682 C CA . ASN A 1 87 ? -49.888 15.003 -14.159 1.00 27.14 87 ASN A CA 1
ATOM 683 C C . ASN A 1 87 ? -49.998 15.438 -12.685 1.00 27.14 87 ASN A C 1
ATOM 685 O O . ASN A 1 87 ? -51.067 15.840 -12.256 1.00 27.14 87 ASN A O 1
ATOM 689 N N . SER A 1 88 ? -48.851 15.619 -12.013 1.00 31.06 88 SER A N 1
ATOM 690 C CA . SER A 1 88 ? -48.167 16.927 -11.884 1.00 31.06 88 SER A CA 1
ATOM 691 C C . SER A 1 88 ? -46.930 16.840 -10.972 1.00 31.06 88 SER A C 1
ATOM 693 O O . SER A 1 88 ? -46.954 16.163 -9.952 1.00 31.06 88 SER A O 1
ATOM 695 N N . SER A 1 89 ? -45.870 17.539 -11.390 1.00 32.62 89 SER A N 1
ATOM 696 C CA . SER A 1 89 ? -44.782 18.186 -10.627 1.00 32.62 89 SER A CA 1
ATOM 697 C C . SER A 1 89 ? -44.667 17.965 -9.107 1.00 32.62 89 SER A C 1
ATOM 699 O O . SER A 1 89 ? -45.590 18.296 -8.375 1.00 32.62 89 SER A O 1
ATOM 701 N N . LEU A 1 90 ? -43.462 17.660 -8.608 1.00 27.91 90 LEU A N 1
ATOM 702 C CA . LEU A 1 90 ? -42.555 18.672 -8.040 1.00 27.91 90 LEU A CA 1
ATOM 703 C C . LEU A 1 90 ? -41.196 18.062 -7.650 1.00 27.91 90 LEU A C 1
ATOM 705 O O . LEU A 1 90 ? -41.055 16.862 -7.439 1.00 27.91 90 LEU A O 1
ATOM 709 N N . LEU A 1 91 ? -40.211 18.955 -7.608 1.00 29.58 91 LEU A N 1
ATOM 710 C CA . LEU A 1 91 ? -38.804 18.780 -7.283 1.00 29.58 91 LEU A CA 1
ATOM 711 C C . LEU A 1 91 ? -38.511 17.903 -6.055 1.00 29.58 91 LEU A C 1
ATOM 713 O O . LEU A 1 91 ? -39.142 18.047 -5.017 1.00 29.58 91 LEU A O 1
ATOM 717 N N . ASN A 1 92 ? -37.402 17.166 -6.134 1.00 28.66 92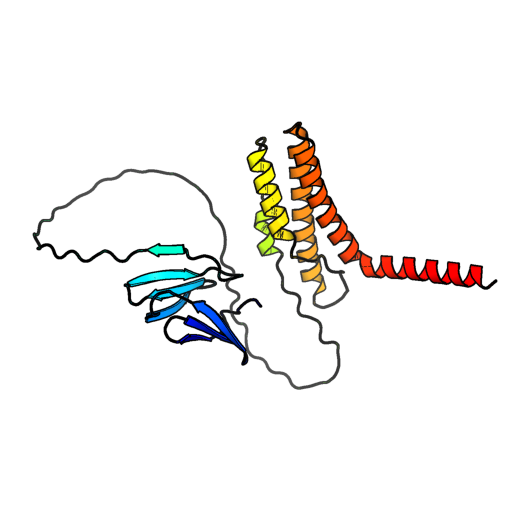 ASN A N 1
ATOM 718 C CA . ASN A 1 92 ? -36.414 17.166 -5.058 1.00 28.66 92 ASN A CA 1
ATOM 719 C C . ASN A 1 92 ? -35.009 17.195 -5.667 1.00 28.66 92 ASN A C 1
ATOM 721 O O . ASN A 1 92 ? -34.527 16.230 -6.258 1.00 28.66 92 ASN A O 1
ATOM 725 N N . SER A 1 93 ? -34.373 18.355 -5.533 1.00 38.34 93 SER A N 1
ATOM 726 C CA . SER A 1 93 ? -32.928 18.517 -5.575 1.00 38.34 93 SER A CA 1
ATOM 727 C C . SER A 1 93 ? -32.291 17.643 -4.498 1.00 38.34 93 SER A C 1
ATOM 729 O O . SER A 1 93 ? -32.726 17.700 -3.353 1.00 38.34 93 SER A O 1
ATOM 731 N N . ASN A 1 94 ? -31.255 16.885 -4.851 1.00 32.25 94 ASN A N 1
ATOM 732 C CA . ASN A 1 94 ? -30.088 16.673 -3.996 1.00 32.25 94 ASN A CA 1
ATOM 733 C C . ASN A 1 94 ? -28.923 16.154 -4.847 1.00 32.25 94 ASN A C 1
ATOM 735 O O . ASN A 1 94 ? -28.863 15.009 -5.285 1.00 32.25 94 ASN A O 1
ATOM 739 N N . THR A 1 95 ? -28.011 17.082 -5.091 1.00 35.94 95 THR A N 1
ATOM 740 C CA . THR A 1 95 ? -26.582 16.923 -5.335 1.00 35.94 95 THR A CA 1
ATOM 741 C C . THR A 1 95 ? -25.987 15.784 -4.497 1.00 35.94 95 THR A C 1
ATOM 743 O O . THR A 1 95 ? -26.093 15.833 -3.277 1.00 35.94 95 THR A O 1
ATOM 746 N N . ALA A 1 96 ? -25.304 14.811 -5.113 1.00 29.47 96 ALA A N 1
ATOM 747 C CA . ALA A 1 96 ? -24.182 14.097 -4.487 1.00 29.47 96 ALA A CA 1
ATOM 748 C C . ALA A 1 96 ? -23.429 13.197 -5.484 1.00 29.47 96 ALA A C 1
ATOM 750 O O . ALA A 1 96 ? -23.955 12.216 -6.000 1.00 29.47 96 ALA A O 1
ATOM 751 N N . SER A 1 97 ? -22.149 13.525 -5.645 1.00 30.83 97 SER A N 1
ATOM 752 C CA . SER A 1 97 ? -21.044 12.653 -6.047 1.00 30.83 97 SER A CA 1
ATOM 753 C C . SER A 1 97 ? -21.013 12.118 -7.475 1.00 30.83 97 SER A C 1
ATOM 755 O O . SER A 1 97 ? -21.291 10.958 -7.773 1.00 30.83 97 SER A O 1
ATOM 757 N N . ALA A 1 98 ? -20.432 12.960 -8.329 1.00 45.84 98 ALA A N 1
ATOM 758 C CA . ALA A 1 98 ? -19.422 12.508 -9.268 1.00 45.84 98 ALA A CA 1
ATOM 759 C C . ALA A 1 98 ? -18.434 11.547 -8.579 1.00 45.84 98 ALA A C 1
ATOM 761 O O . ALA A 1 98 ? -17.697 11.940 -7.677 1.00 45.84 98 ALA A O 1
ATOM 762 N N . ILE A 1 99 ? -18.382 10.303 -9.043 1.00 36.53 99 ILE A N 1
ATOM 763 C CA . ILE A 1 99 ? -17.158 9.509 -8.995 1.00 36.53 99 ILE A CA 1
ATOM 764 C C . ILE A 1 99 ? -16.870 9.146 -10.443 1.00 36.53 99 ILE A C 1
ATOM 766 O O . ILE A 1 99 ? -17.575 8.351 -11.066 1.00 36.53 99 ILE A O 1
ATOM 770 N N . GLY A 1 100 ? -15.876 9.855 -10.982 1.00 28.03 100 GLY A N 1
ATOM 771 C CA . GLY A 1 100 ? -15.306 9.632 -12.300 1.00 28.03 100 GLY A CA 1
ATOM 772 C C . GLY A 1 100 ? -14.940 8.161 -12.487 1.00 28.03 100 GLY A C 1
ATOM 773 O O . GLY A 1 100 ? -14.708 7.412 -11.549 1.00 28.03 100 GLY A O 1
ATOM 774 N N . GLY A 1 101 ? -14.891 7.658 -13.695 1.00 27.27 101 GLY A N 1
ATOM 775 C CA . GLY A 1 101 ? -14.512 8.340 -14.907 1.00 27.27 101 GLY A CA 1
ATOM 776 C C . GLY A 1 101 ? -14.007 7.211 -15.778 1.00 27.27 10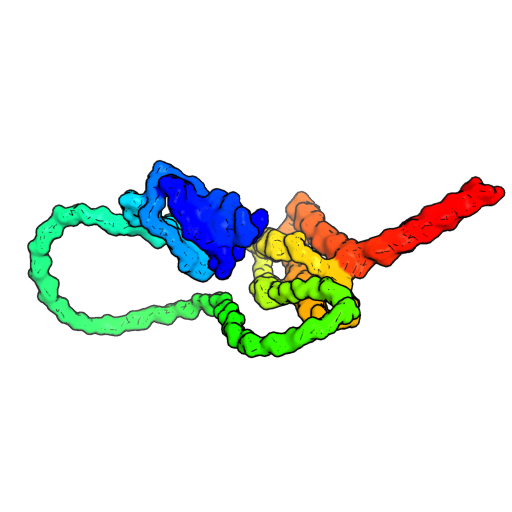1 GLY A C 1
ATOM 777 O O . GLY A 1 101 ? -13.140 6.434 -15.385 1.00 27.27 101 GLY A O 1
ATOM 778 N N . PHE A 1 102 ? -14.648 7.068 -16.922 1.00 36.47 102 PHE A N 1
ATOM 779 C CA . PHE A 1 102 ? -14.198 6.213 -17.995 1.00 36.47 102 PHE A CA 1
ATOM 780 C C . PHE A 1 102 ? -12.760 6.589 -18.368 1.00 36.47 102 PHE A C 1
ATOM 782 O O . PHE A 1 102 ? -12.477 7.763 -18.585 1.00 36.47 102 PHE A O 1
ATOM 789 N N . VAL A 1 103 ? -11.888 5.599 -18.553 1.00 39.12 103 VAL A N 1
ATOM 790 C CA . VAL A 1 103 ? -10.801 5.717 -19.530 1.00 39.12 103 VAL A CA 1
ATOM 791 C C . VAL A 1 103 ? -10.904 4.516 -20.455 1.00 39.12 103 VAL A C 1
ATOM 793 O O . VAL A 1 103 ? -10.418 3.421 -20.190 1.00 39.12 103 VAL A O 1
ATOM 796 N N . ALA A 1 104 ? -11.625 4.746 -21.548 1.00 43.12 104 ALA A N 1
ATOM 797 C CA . ALA A 1 104 ? -11.555 3.940 -22.745 1.00 43.12 104 ALA A CA 1
ATOM 798 C C . ALA A 1 104 ? -10.226 4.246 -23.455 1.00 43.12 104 ALA A C 1
ATOM 800 O O . ALA A 1 104 ? -10.063 5.306 -24.053 1.00 43.12 104 ALA A O 1
ATOM 801 N N . GLY A 1 105 ? -9.281 3.311 -23.403 1.00 29.42 105 GLY A N 1
ATOM 802 C CA . GLY A 1 105 ? -8.099 3.301 -24.262 1.00 29.42 105 GLY A CA 1
ATOM 803 C C . GLY A 1 105 ? -8.433 2.649 -25.598 1.00 29.42 105 GLY A C 1
ATOM 804 O O . GLY A 1 105 ? -8.331 1.437 -25.757 1.00 29.42 105 GLY A O 1
ATOM 805 N N . ARG A 1 106 ? -8.903 3.472 -26.532 1.00 34.25 106 ARG A N 1
ATOM 806 C CA . ARG A 1 106 ? -9.210 3.138 -27.923 1.00 34.25 106 ARG A CA 1
ATOM 807 C C . ARG A 1 106 ? -7.933 2.712 -28.662 1.00 34.25 106 ARG A C 1
ATOM 809 O O . ARG A 1 106 ? -6.872 3.295 -28.473 1.00 34.25 106 ARG A O 1
ATOM 816 N N . ALA A 1 107 ? -8.082 1.719 -29.533 1.00 42.59 107 ALA A N 1
ATOM 817 C CA . ALA A 1 107 ? -7.084 1.246 -30.481 1.00 42.59 107 ALA A CA 1
ATOM 818 C C . ALA A 1 107 ? -6.428 2.376 -31.300 1.00 42.59 107 ALA A C 1
ATOM 820 O O . ALA A 1 107 ? -7.122 3.251 -31.822 1.00 42.59 107 ALA A O 1
ATOM 821 N N . SER A 1 108 ? -5.115 2.280 -31.514 1.00 34.44 108 SER A N 1
ATOM 822 C CA . SER A 1 108 ? -4.427 2.925 -32.633 1.00 34.44 108 SER A CA 1
ATOM 823 C C . SER A 1 108 ? -3.633 1.879 -33.430 1.00 34.44 108 SER A C 1
ATOM 825 O O . SER A 1 108 ? -3.393 0.759 -32.983 1.00 34.44 108 SER A O 1
ATOM 827 N N . LYS A 1 109 ? -3.423 2.200 -34.703 1.00 35.91 109 LYS A N 1
ATOM 828 C CA . LYS A 1 109 ? -3.395 1.297 -35.859 1.00 35.91 109 LYS A CA 1
ATOM 829 C C . LYS A 1 109 ? -2.170 0.379 -35.947 1.00 35.91 109 LYS A C 1
ATOM 831 O O . LYS A 1 109 ? -1.061 0.734 -35.571 1.00 35.91 109 LYS A O 1
ATOM 836 N N . LYS A 1 110 ? -2.400 -0.773 -36.591 1.00 43.47 110 LYS A N 1
ATOM 837 C CA . LYS A 1 110 ? -1.386 -1.652 -37.188 1.00 43.47 110 LYS A CA 1
ATOM 838 C C . LYS A 1 110 ? -0.416 -0.843 -38.061 1.00 43.47 110 LYS A C 1
ATOM 840 O O . LYS A 1 110 ? -0.804 -0.410 -39.142 1.00 43.47 110 LYS A O 1
ATOM 845 N N . THR A 1 111 ? 0.849 -0.804 -37.669 1.00 33.78 111 THR A N 1
ATOM 846 C CA . THR A 1 111 ? 1.962 -0.583 -38.597 1.00 33.78 111 THR A CA 1
ATOM 847 C C . THR A 1 111 ? 3.043 -1.593 -38.236 1.00 33.78 111 THR A C 1
ATOM 849 O O . THR A 1 111 ? 3.614 -1.529 -37.154 1.00 33.78 111 THR A O 1
ATOM 852 N N . LYS A 1 112 ? 3.281 -2.583 -39.104 1.00 46.12 112 LYS A N 1
ATOM 853 C CA . LYS A 1 112 ? 4.484 -3.423 -39.021 1.00 46.12 112 LYS A CA 1
ATOM 854 C C . LYS A 1 112 ? 5.661 -2.610 -39.568 1.00 46.12 112 LYS A C 1
ATOM 856 O O . LYS A 1 112 ? 5.543 -2.125 -40.694 1.00 46.12 112 LYS A O 1
ATOM 861 N N . PRO A 1 113 ? 6.813 -2.589 -38.883 1.00 39.47 113 PRO A N 1
ATOM 862 C CA . PRO A 1 113 ? 8.084 -2.573 -39.586 1.00 39.47 113 PRO A CA 1
ATOM 863 C C . PRO A 1 113 ? 8.962 -3.770 -39.210 1.00 39.47 113 PRO A C 1
ATOM 865 O O . PRO A 1 113 ? 8.771 -4.457 -38.210 1.00 39.47 113 PRO A O 1
ATOM 868 N N . LYS A 1 114 ? 9.880 -4.037 -40.135 1.00 37.78 114 LYS A N 1
ATOM 869 C CA . LYS A 1 114 ? 10.770 -5.189 -40.259 1.00 37.78 114 LYS A CA 1
ATOM 870 C C . LYS A 1 114 ? 11.776 -5.317 -39.107 1.00 37.78 114 LYS A C 1
ATOM 872 O O . LYS A 1 114 ? 12.160 -4.337 -38.484 1.00 37.78 114 LYS A O 1
ATOM 877 N N . ALA A 1 115 ? 12.241 -6.551 -38.928 1.00 51.97 115 ALA A N 1
ATOM 878 C CA . ALA A 1 115 ? 13.299 -6.967 -38.018 1.00 51.97 115 ALA A CA 1
ATOM 879 C C . ALA A 1 115 ? 14.585 -6.120 -38.104 1.00 51.97 115 ALA A C 1
ATOM 881 O O . ALA A 1 115 ? 15.121 -5.919 -39.195 1.00 51.97 115 ALA A O 1
ATOM 882 N N . LYS A 1 116 ? 15.130 -5.753 -36.935 1.00 35.31 116 LYS A N 1
ATOM 883 C CA . LYS A 1 116 ? 16.570 -5.615 -36.664 1.00 35.31 116 LYS A CA 1
ATOM 884 C C . LYS A 1 116 ? 16.845 -5.894 -35.176 1.00 35.31 116 LYS A C 1
ATOM 886 O O . LYS A 1 116 ? 16.048 -5.541 -34.319 1.00 35.31 116 LYS A O 1
ATOM 891 N N . LYS A 1 117 ? 17.941 -6.619 -34.941 1.00 39.81 117 LYS A N 1
ATOM 892 C CA . LYS A 1 117 ? 18.430 -7.204 -33.681 1.00 39.81 117 LYS A CA 1
ATOM 893 C C . LYS A 1 117 ? 18.832 -6.170 -32.615 1.00 39.81 117 LYS A C 1
ATOM 895 O O . LYS A 1 117 ? 19.381 -5.134 -32.964 1.00 39.81 117 LYS A O 1
ATOM 900 N N . ASN A 1 118 ? 18.711 -6.621 -31.362 1.00 43.22 118 ASN A N 1
ATOM 901 C CA . ASN A 1 118 ? 19.468 -6.265 -30.153 1.00 43.22 118 ASN A CA 1
ATOM 902 C C . ASN A 1 118 ? 19.401 -4.811 -29.665 1.00 43.22 118 ASN A C 1
ATOM 904 O O . ASN A 1 118 ? 20.295 -4.014 -29.926 1.00 43.22 118 ASN A O 1
ATOM 908 N N . GLN A 1 119 ? 18.400 -4.539 -28.833 1.00 36.47 119 GLN A N 1
ATOM 909 C CA . GLN A 1 119 ? 18.495 -3.618 -27.703 1.00 36.47 119 GLN A CA 1
ATOM 910 C C . GLN A 1 119 ? 17.492 -4.093 -26.651 1.00 36.47 119 GLN A C 1
ATOM 912 O O . GLN A 1 119 ? 16.463 -4.661 -27.014 1.00 36.47 119 GLN A O 1
ATOM 917 N N . ASP A 1 120 ? 17.872 -3.958 -25.388 1.00 40.44 120 ASP A N 1
ATOM 918 C CA . ASP A 1 120 ? 17.238 -4.521 -24.198 1.00 40.44 120 ASP A CA 1
ATOM 919 C C . ASP A 1 120 ? 15.706 -4.543 -24.274 1.00 40.44 120 ASP A C 1
ATOM 921 O O . ASP A 1 120 ? 15.078 -3.557 -24.660 1.00 40.44 120 ASP A O 1
ATOM 925 N N . GLU A 1 121 ? 15.093 -5.674 -23.914 1.00 43.06 121 GLU A N 1
ATOM 926 C CA . GLU A 1 121 ? 13.643 -5.766 -23.729 1.00 43.06 121 GLU A CA 1
ATOM 927 C C . GLU A 1 121 ? 13.238 -4.833 -22.572 1.00 43.06 121 GLU A C 1
ATOM 929 O O . GLU A 1 121 ? 13.126 -5.252 -21.420 1.00 43.06 121 GLU A O 1
ATOM 934 N N . GLU A 1 122 ? 13.074 -3.538 -22.856 1.00 53.53 122 GLU A N 1
ATOM 935 C CA . GLU A 1 122 ? 12.612 -2.558 -21.882 1.00 53.53 122 GLU A CA 1
ATOM 936 C C . GLU A 1 122 ? 11.219 -2.980 -21.393 1.00 53.53 122 GLU A C 1
ATOM 938 O O . GLU A 1 122 ? 10.240 -2.996 -22.144 1.00 53.53 122 GLU A O 1
ATOM 943 N N . GLU A 1 123 ? 11.132 -3.348 -20.110 1.00 57.44 123 GLU A N 1
ATOM 944 C CA . GLU A 1 123 ? 9.880 -3.705 -19.443 1.00 57.44 123 GLU A CA 1
ATOM 945 C C . GLU A 1 123 ? 8.885 -2.545 -19.608 1.00 57.44 123 GLU A C 1
ATOM 947 O O . GLU A 1 123 ? 9.114 -1.447 -19.102 1.00 57.44 123 GLU A O 1
ATOM 952 N N . ILE A 1 124 ? 7.766 -2.766 -20.302 1.00 62.50 124 ILE A N 1
ATOM 953 C CA . ILE A 1 124 ? 6.707 -1.757 -20.428 1.00 62.50 124 ILE A CA 1
ATOM 954 C C . ILE A 1 124 ? 6.097 -1.529 -19.040 1.00 62.50 124 ILE A C 1
ATOM 956 O O . ILE A 1 124 ? 5.488 -2.431 -18.457 1.00 62.50 124 ILE A O 1
ATOM 960 N N . ILE A 1 125 ? 6.255 -0.322 -18.491 1.00 71.31 125 ILE A N 1
ATOM 961 C CA . ILE A 1 125 ? 5.745 0.015 -17.159 1.00 71.31 125 ILE A CA 1
ATOM 962 C C . ILE A 1 125 ? 4.311 0.526 -17.279 1.00 71.31 125 ILE A C 1
ATOM 964 O O . ILE A 1 125 ? 4.055 1.573 -17.863 1.00 71.31 125 ILE A O 1
ATOM 968 N N . ASN A 1 126 ? 3.367 -0.187 -16.663 1.00 74.56 126 ASN A N 1
ATOM 969 C CA . ASN A 1 126 ? 1.975 0.256 -16.605 1.00 74.56 126 ASN A CA 1
ATOM 970 C C . ASN A 1 126 ? 1.834 1.528 -15.749 1.00 74.56 126 ASN A C 1
ATOM 972 O O . ASN A 1 126 ? 2.330 1.596 -14.617 1.00 74.56 126 ASN A O 1
ATOM 976 N N . SER A 1 127 ? 1.113 2.522 -16.270 1.00 81.56 127 SER A N 1
ATOM 977 C CA . SER A 1 127 ? 0.698 3.690 -15.490 1.00 81.56 127 SER A CA 1
ATOM 978 C C . SER A 1 127 ? -0.436 3.309 -14.539 1.00 81.56 127 SER A C 1
ATOM 980 O O . SER A 1 127 ? -1.435 2.736 -14.964 1.00 81.56 127 SER A O 1
ATOM 982 N N . PHE A 1 128 ? -0.282 3.636 -13.256 1.00 85.62 128 PHE A N 1
ATOM 983 C CA . PHE A 1 128 ? -1.312 3.486 -12.219 1.00 85.62 128 PHE A CA 1
ATOM 984 C C . PHE A 1 128 ? -1.549 4.802 -11.460 1.00 85.62 128 PHE A C 1
ATOM 986 O O . PHE A 1 128 ? -2.293 4.849 -10.479 1.00 85.62 128 PHE A O 1
ATOM 993 N N . ALA A 1 129 ? -0.924 5.901 -11.896 1.00 82.75 129 ALA A N 1
ATOM 994 C CA . ALA A 1 129 ? -1.000 7.188 -11.216 1.00 82.75 129 ALA A CA 1
ATOM 995 C C . ALA A 1 129 ? -2.444 7.692 -11.069 1.00 82.75 129 ALA A C 1
ATOM 997 O O . ALA A 1 129 ? -2.804 8.187 -9.997 1.00 82.75 129 ALA A O 1
ATOM 998 N N . HIS A 1 130 ? -3.267 7.506 -12.106 1.00 81.06 130 HIS A N 1
ATOM 999 C CA . HIS A 1 130 ? -4.684 7.871 -12.108 1.00 81.06 130 HIS A CA 1
ATOM 1000 C C . HIS A 1 130 ? -5.532 7.001 -11.179 1.00 81.06 130 HIS A C 1
ATOM 1002 O O . HIS A 1 130 ? -6.445 7.519 -10.539 1.00 81.06 130 HIS A O 1
ATOM 1008 N N . GLU A 1 131 ? -5.211 5.711 -11.051 1.00 84.56 131 GLU A N 1
ATOM 1009 C CA . GLU A 1 131 ? -5.923 4.813 -10.137 1.00 84.56 131 GLU A CA 1
ATOM 1010 C C . GLU A 1 131 ? -5.763 5.276 -8.693 1.00 84.56 131 GLU A C 1
ATOM 1012 O O . GLU A 1 131 ? -6.707 5.216 -7.919 1.00 84.56 131 GLU A O 1
ATOM 1017 N N . LEU A 1 132 ? -4.598 5.815 -8.337 1.00 90.50 132 LEU A N 1
ATOM 1018 C CA . LEU A 1 132 ? -4.313 6.302 -6.988 1.00 90.50 132 LEU A CA 1
ATOM 1019 C C . LEU A 1 132 ? -4.885 7.695 -6.687 1.00 90.50 132 LEU A C 1
ATOM 1021 O O . LEU A 1 132 ? -4.840 8.135 -5.538 1.00 90.50 132 LEU A O 1
ATOM 1025 N N . ASN A 1 133 ? -5.426 8.396 -7.686 1.00 87.62 133 ASN A N 1
ATOM 1026 C CA . ASN A 1 133 ? -5.849 9.789 -7.543 1.00 87.62 133 ASN A CA 1
ATOM 1027 C C . ASN A 1 133 ? -6.997 9.962 -6.529 1.00 87.62 133 ASN A C 1
ATOM 1029 O O . ASN A 1 133 ? -7.077 10.980 -5.847 1.00 87.62 133 ASN A O 1
ATOM 1033 N N . HIS A 1 134 ? -7.855 8.952 -6.356 1.00 87.94 134 HIS A N 1
ATOM 1034 C CA . HIS A 1 134 ? -8.914 9.003 -5.342 1.00 87.94 134 HIS A CA 1
ATOM 1035 C C . HIS A 1 134 ? -8.350 9.108 -3.915 1.00 87.94 134 HIS A C 1
ATOM 1037 O O . HIS A 1 134 ? -8.873 9.877 -3.111 1.00 87.94 134 HIS A O 1
ATOM 1043 N N . PHE A 1 135 ? -7.216 8.458 -3.625 1.00 90.38 135 PHE A N 1
ATOM 1044 C CA . PHE A 1 135 ? -6.535 8.584 -2.332 1.00 90.38 135 PHE A CA 1
ATOM 1045 C C . PHE A 1 135 ? -5.932 9.975 -2.106 1.00 90.38 135 PHE A C 1
ATOM 1047 O O . PHE A 1 135 ? -5.740 10.390 -0.963 1.00 90.38 135 PHE A O 1
ATOM 1054 N N . HIS A 1 136 ? -5.610 10.714 -3.175 1.00 88.94 136 HIS A N 1
ATOM 1055 C CA . HIS A 1 136 ? -5.034 12.062 -3.058 1.00 88.94 136 HIS A CA 1
ATOM 1056 C C . HIS A 1 136 ? -6.050 13.060 -2.515 1.00 88.94 136 HIS A C 1
ATOM 1058 O O . HIS A 1 136 ? -5.663 14.033 -1.873 1.00 88.94 136 HIS A O 1
ATOM 1064 N N . ASN A 1 137 ? -7.335 12.803 -2.745 1.00 87.81 137 ASN A N 1
ATOM 1065 C CA . ASN A 1 137 ? -8.425 13.701 -2.382 1.00 87.81 137 ASN A CA 1
ATOM 1066 C C . ASN A 1 137 ? -9.127 13.296 -1.084 1.00 87.81 137 ASN A C 1
ATOM 1068 O O . ASN A 1 137 ? -10.113 13.922 -0.705 1.00 87.81 137 ASN A O 1
ATOM 1072 N N . ILE A 1 138 ? -8.611 12.289 -0.371 1.00 89.50 138 ILE A N 1
ATOM 1073 C CA . ILE A 1 138 ? -9.133 11.930 0.944 1.00 89.50 138 ILE A CA 1
ATOM 1074 C C . ILE A 1 138 ? -8.957 13.124 1.892 1.00 89.50 138 ILE A C 1
ATOM 1076 O O . ILE A 1 138 ? -7.850 13.641 2.114 1.00 89.50 138 ILE A O 1
ATOM 1080 N N . SER A 1 139 ? -10.090 13.571 2.425 1.00 90.94 139 SER A N 1
ATOM 1081 C CA . SER A 1 139 ? -10.189 14.502 3.539 1.00 90.94 139 SER A CA 1
ATOM 1082 C C . SER A 1 139 ? -10.296 13.711 4.834 1.00 90.94 139 SER A C 1
ATOM 1084 O O . SER A 1 139 ? -10.865 12.624 4.856 1.00 90.94 139 SER A O 1
ATOM 1086 N N . PHE A 1 140 ? -9.761 14.245 5.920 1.00 90.62 140 PHE A N 1
ATOM 1087 C CA . PHE A 1 140 ? -9.918 13.667 7.250 1.00 90.62 140 PHE A CA 1
ATOM 1088 C C . PHE A 1 140 ? -10.830 14.581 8.058 1.00 90.62 140 PHE A C 1
ATOM 1090 O O . PHE A 1 140 ? -10.763 15.801 7.904 1.00 90.62 140 PHE A O 1
ATOM 1097 N N . ASN A 1 141 ? -11.685 13.991 8.884 1.00 87.50 141 ASN A N 1
ATOM 1098 C CA . ASN A 1 141 ? -12.417 14.706 9.919 1.00 87.50 141 ASN A CA 1
ATOM 1099 C C . ASN A 1 141 ? -11.784 14.410 11.287 1.00 87.50 141 ASN A C 1
ATOM 1101 O O . ASN A 1 141 ? -10.742 13.762 11.361 1.00 87.50 141 ASN A O 1
ATOM 1105 N N . ASN A 1 142 ? -12.426 14.870 12.361 1.00 85.44 142 ASN A N 1
ATOM 1106 C CA . ASN A 1 142 ? -11.926 14.707 13.729 1.00 85.44 142 ASN A CA 1
ATOM 1107 C C . ASN A 1 142 ? -12.412 13.410 14.407 1.00 85.44 142 ASN A C 1
ATOM 1109 O O . ASN A 1 142 ? -12.192 13.226 15.600 1.00 85.44 142 ASN A O 1
ATOM 1113 N N . ASN A 1 143 ? -13.091 12.513 13.683 1.00 93.69 143 ASN A N 1
ATOM 1114 C CA . ASN A 1 143 ? -13.568 11.251 14.242 1.00 93.69 143 ASN A CA 1
ATOM 1115 C C . ASN A 1 143 ? -12.496 10.161 14.085 1.00 93.69 143 ASN A C 1
ATOM 1117 O O . ASN A 1 143 ? -12.103 9.822 12.970 1.00 93.69 143 ASN A O 1
ATOM 1121 N N . VAL A 1 144 ? -12.063 9.573 15.203 1.00 93.69 144 VAL A N 1
ATOM 1122 C CA . VAL A 1 144 ? -11.043 8.512 15.258 1.00 93.69 144 VAL A CA 1
ATOM 1123 C C . VAL A 1 144 ? -11.393 7.309 14.373 1.00 93.69 144 VAL A C 1
ATOM 1125 O O . VAL A 1 144 ? -10.530 6.815 13.646 1.00 93.69 144 VAL A O 1
ATOM 1128 N N . GLU A 1 145 ? -12.644 6.850 14.378 1.00 93.81 145 GLU A N 1
ATOM 1129 C CA . GLU A 1 145 ? -13.082 5.689 13.590 1.00 93.81 145 GLU A CA 1
ATOM 1130 C C . GLU A 1 145 ? -13.017 5.973 12.081 1.00 93.81 145 GLU A C 1
ATOM 1132 O O . GLU A 1 145 ? -12.610 5.137 11.273 1.00 93.81 145 GLU A O 1
ATOM 1137 N N . GLU A 1 146 ? -13.340 7.198 11.677 1.00 93.88 146 GLU A N 1
ATOM 1138 C CA . GLU A 1 146 ? -13.259 7.587 10.274 1.00 93.88 146 GLU A CA 1
ATOM 1139 C C . GLU A 1 146 ? -11.813 7.831 9.826 1.00 93.88 146 GLU A C 1
ATOM 1141 O O . GLU A 1 146 ? -11.437 7.427 8.721 1.00 93.88 146 GLU A O 1
ATOM 1146 N N . ILE A 1 147 ? -10.981 8.432 10.686 1.00 94.69 147 ILE A N 1
ATOM 1147 C CA . ILE A 1 147 ? -9.546 8.601 10.427 1.00 94.69 147 ILE A CA 1
ATOM 1148 C C . ILE A 1 147 ? -8.895 7.234 10.208 1.00 94.69 147 ILE A C 1
ATOM 1150 O O . ILE A 1 147 ? -8.204 7.038 9.208 1.00 94.69 147 ILE A O 1
ATOM 1154 N N . THR A 1 148 ? -9.130 6.281 11.110 1.00 95.81 148 THR A N 1
ATOM 1155 C CA . THR A 1 148 ? -8.563 4.925 11.037 1.00 95.81 148 THR A CA 1
ATOM 1156 C C . THR A 1 148 ? -9.025 4.183 9.785 1.00 95.81 148 THR A C 1
ATOM 1158 O O . THR A 1 148 ? -8.187 3.683 9.034 1.00 95.81 148 THR A O 1
ATOM 1161 N N . LYS A 1 149 ? -10.323 4.230 9.461 1.00 96.12 149 LYS A N 1
ATOM 1162 C CA . LYS A 1 149 ? -10.864 3.666 8.216 1.00 96.12 149 LYS A CA 1
ATOM 1163 C C . LYS A 1 149 ? -10.190 4.241 6.965 1.00 96.12 149 LYS A C 1
ATOM 1165 O O . LYS A 1 149 ? -9.806 3.486 6.075 1.00 96.12 149 LYS A O 1
ATOM 1170 N N . LYS A 1 150 ? -10.010 5.564 6.897 1.00 95.81 150 LYS A N 1
ATOM 1171 C CA . LYS A 1 150 ? -9.352 6.245 5.765 1.00 95.81 150 LYS A CA 1
ATOM 1172 C C . LYS A 1 150 ? -7.859 5.936 5.684 1.00 95.81 150 LYS A C 1
ATOM 1174 O O . LYS A 1 150 ? -7.317 5.775 4.591 1.00 95.81 150 LYS A O 1
ATOM 1179 N N . LEU A 1 151 ? -7.182 5.828 6.827 1.00 96.88 151 LEU A N 1
ATOM 1180 C CA . LEU A 1 151 ? -5.790 5.385 6.883 1.00 96.88 151 LEU A CA 1
ATOM 1181 C C . LEU A 1 151 ? -5.652 3.956 6.352 1.00 96.88 151 LEU A C 1
ATOM 1183 O O . LEU A 1 151 ? -4.771 3.697 5.531 1.00 96.88 151 LEU A O 1
ATOM 1187 N N . ASP A 1 152 ? -6.535 3.046 6.755 1.00 96.38 152 ASP A N 1
ATOM 1188 C CA . ASP A 1 152 ? -6.554 1.678 6.243 1.00 96.38 152 ASP A CA 1
ATOM 1189 C C . ASP A 1 152 ? -6.825 1.628 4.742 1.00 96.38 152 ASP A C 1
ATOM 1191 O O . ASP A 1 152 ? -6.116 0.924 4.022 1.00 96.38 152 ASP A O 1
ATOM 1195 N N . GLU A 1 153 ? -7.774 2.422 4.250 1.00 94.44 153 GLU A N 1
ATOM 1196 C CA . GLU A 1 153 ? -8.065 2.545 2.822 1.00 94.44 153 GLU A CA 1
ATOM 1197 C C . GLU A 1 153 ? -6.807 2.932 2.028 1.00 94.44 153 GLU A C 1
ATOM 1199 O O . GLU A 1 153 ? -6.435 2.248 1.071 1.00 94.44 153 GLU A O 1
ATOM 1204 N N . ILE A 1 154 ? -6.077 3.958 2.484 1.00 96.00 154 ILE A N 1
ATOM 1205 C CA . ILE A 1 154 ? -4.815 4.383 1.863 1.00 96.00 154 ILE A CA 1
ATOM 1206 C C . ILE A 1 154 ? -3.759 3.277 1.969 1.00 96.00 154 ILE A C 1
ATOM 1208 O O . ILE A 1 154 ? -3.111 2.948 0.974 1.00 96.00 154 ILE A O 1
ATOM 1212 N N . TYR A 1 155 ? -3.561 2.685 3.152 1.00 96.50 155 TYR A N 1
ATOM 1213 C CA . TYR A 1 155 ? -2.537 1.660 3.368 1.00 96.50 155 TYR A CA 1
ATOM 1214 C C . TYR A 1 155 ? -2.770 0.437 2.485 1.00 96.50 155 TYR A C 1
ATOM 1216 O O . TYR A 1 155 ? -1.856 -0.006 1.785 1.00 96.50 155 TYR A O 1
ATOM 1224 N N . PHE A 1 156 ? -3.983 -0.111 2.489 1.00 94.94 156 PHE A N 1
ATOM 1225 C CA . PHE A 1 156 ? -4.333 -1.267 1.675 1.00 94.94 156 PHE A CA 1
ATOM 1226 C C . PHE A 1 156 ? -4.345 -0.940 0.184 1.00 94.94 156 PHE A C 1
ATOM 1228 O O . PHE A 1 156 ? -3.926 -1.790 -0.607 1.00 94.94 156 PHE A O 1
ATOM 1235 N N . GLY A 1 157 ? -4.717 0.289 -0.175 1.00 92.06 157 GLY A N 1
ATOM 1236 C CA . GLY A 1 157 ? -4.649 0.812 -1.530 1.00 92.06 157 GLY A CA 1
ATOM 1237 C C . GLY A 1 157 ? -3.230 0.863 -2.082 1.00 92.06 157 GLY A C 1
ATOM 1238 O O . GLY A 1 157 ? -3.002 0.450 -3.215 1.00 92.06 157 GLY A O 1
ATOM 1239 N N . ILE A 1 158 ? -2.248 1.302 -1.283 1.00 93.69 158 ILE A N 1
ATOM 1240 C CA . ILE A 1 158 ? -0.887 1.532 -1.794 1.00 93.69 158 ILE A CA 1
ATOM 1241 C C . ILE A 1 158 ? 0.138 0.446 -1.447 1.00 93.69 158 ILE A C 1
ATOM 1243 O O . ILE A 1 158 ? 1.204 0.394 -2.064 1.00 93.69 158 ILE A O 1
ATOM 1247 N N . LYS A 1 159 ? -0.152 -0.462 -0.499 1.00 93.31 159 LYS A N 1
ATOM 1248 C CA . LYS A 1 159 ? 0.826 -1.461 -0.014 1.00 93.31 159 LYS A CA 1
ATOM 1249 C C . LYS A 1 159 ? 1.366 -2.389 -1.102 1.00 93.31 159 LYS A C 1
ATOM 1251 O O . LYS A 1 159 ? 2.469 -2.910 -0.936 1.00 93.31 159 LYS A O 1
ATOM 1256 N N . ALA A 1 160 ? 0.615 -2.637 -2.176 1.00 89.75 160 ALA A N 1
ATOM 1257 C CA . ALA A 1 160 ? 1.016 -3.552 -3.244 1.00 89.75 160 ALA A CA 1
ATOM 1258 C C . ALA A 1 160 ? 2.023 -2.907 -4.211 1.00 89.75 160 ALA A C 1
ATOM 1260 O O . ALA A 1 160 ? 2.968 -3.565 -4.650 1.00 89.75 160 ALA A O 1
ATOM 1261 N N . TYR A 1 161 ? 1.893 -1.605 -4.459 1.00 90.06 161 TYR A N 1
ATOM 1262 C CA . TYR A 1 161 ? 2.719 -0.880 -5.419 1.00 90.06 161 TYR A CA 1
ATOM 1263 C C . TYR A 1 161 ? 4.153 -0.683 -4.934 1.00 90.06 161 TYR A C 1
ATOM 1265 O O . TYR A 1 161 ? 4.453 -0.710 -3.737 1.00 90.06 161 TYR A O 1
ATOM 1273 N N . LYS A 1 162 ? 5.069 -0.510 -5.884 1.00 89.50 162 LYS A N 1
ATOM 1274 C CA . LYS A 1 162 ? 6.491 -0.293 -5.628 1.00 89.50 162 LYS A CA 1
ATOM 1275 C C . LYS A 1 162 ? 6.883 1.071 -6.182 1.00 89.50 162 LYS A C 1
ATOM 1277 O O . LYS A 1 162 ? 6.631 1.341 -7.350 1.00 89.50 162 LYS A O 1
ATOM 1282 N N . TRP A 1 163 ? 7.558 1.883 -5.369 1.00 89.62 163 TRP A N 1
ATOM 1283 C CA . TRP A 1 163 ? 8.400 2.944 -5.919 1.00 89.62 163 TRP A CA 1
ATOM 1284 C C . TRP A 1 163 ? 9.447 2.284 -6.818 1.00 89.62 163 TRP A C 1
ATOM 1286 O O . TRP A 1 163 ? 9.962 1.228 -6.453 1.00 89.62 163 TRP A O 1
ATOM 1296 N N . LYS A 1 164 ? 9.718 2.845 -7.991 1.00 86.88 164 LYS A N 1
ATOM 1297 C CA . LYS A 1 164 ? 10.778 2.365 -8.890 1.00 86.88 164 LYS A CA 1
ATOM 1298 C C . LYS A 1 164 ? 11.877 3.423 -8.982 1.00 86.88 164 LYS A C 1
ATOM 1300 O O . LYS A 1 164 ? 11.620 4.604 -8.747 1.00 86.88 164 LYS A O 1
ATOM 1305 N N . PHE A 1 165 ? 13.100 3.014 -9.294 1.00 83.31 165 PHE A N 1
ATOM 1306 C CA . PHE A 1 165 ? 14.162 3.964 -9.609 1.00 83.31 165 PHE A CA 1
ATOM 1307 C C . PHE A 1 165 ? 13.818 4.689 -10.917 1.00 83.31 165 PHE A C 1
ATOM 1309 O O . PHE A 1 165 ? 13.299 4.068 -11.843 1.00 83.31 165 PHE A O 1
ATOM 1316 N N . VAL A 1 166 ? 14.049 6.001 -10.969 1.00 81.19 166 VAL A N 1
ATOM 1317 C CA . VAL A 1 166 ? 13.862 6.776 -12.200 1.00 81.19 166 VAL A CA 1
ATOM 1318 C C . VAL A 1 166 ? 15.167 6.669 -12.978 1.00 81.19 166 VAL A C 1
ATOM 1320 O O . VAL A 1 166 ? 16.134 7.338 -12.628 1.00 81.19 166 VAL A O 1
ATOM 1323 N N . SER A 1 167 ? 15.204 5.797 -13.980 1.00 77.50 167 SER A N 1
ATOM 1324 C CA . SER A 1 167 ? 16.281 5.762 -14.966 1.00 77.50 167 SER A CA 1
ATOM 1325 C C . SER A 1 167 ? 15.922 6.635 -16.165 1.00 77.50 167 SER A C 1
ATOM 1327 O O . SER A 1 167 ? 14.743 6.889 -16.439 1.00 77.50 167 SER A O 1
ATOM 1329 N N . ASP A 1 168 ? 16.938 7.091 -16.887 1.00 67.94 168 ASP A N 1
ATOM 1330 C CA . ASP A 1 168 ? 16.733 7.652 -18.217 1.00 67.94 168 ASP A CA 1
ATOM 1331 C C . ASP A 1 168 ? 16.259 6.537 -19.168 1.00 67.94 168 ASP A C 1
ATOM 1333 O O . ASP A 1 168 ? 16.713 5.399 -19.057 1.00 67.94 168 ASP A O 1
ATOM 1337 N N . GLY A 1 169 ? 15.273 6.826 -20.025 1.00 76.25 169 GLY A N 1
ATOM 1338 C CA . GLY A 1 169 ? 14.654 5.837 -20.919 1.00 76.25 169 GLY A CA 1
ATOM 1339 C C . GLY A 1 169 ? 13.181 6.123 -21.229 1.00 76.25 169 GLY A C 1
ATOM 1340 O O . GLY A 1 169 ? 12.605 7.097 -20.732 1.00 76.25 169 GLY A O 1
ATOM 1341 N N . ILE A 1 170 ? 12.557 5.252 -22.029 1.00 73.12 170 ILE A N 1
ATOM 1342 C CA . ILE A 1 170 ? 11.186 5.427 -22.555 1.00 73.12 170 ILE A CA 1
ATOM 1343 C C . ILE A 1 170 ? 10.142 5.498 -21.426 1.00 73.12 170 ILE A C 1
ATOM 1345 O O . ILE A 1 170 ? 9.157 6.225 -21.516 1.00 73.12 170 ILE A O 1
ATOM 1349 N N . ASN A 1 171 ? 10.385 4.808 -20.309 1.00 81.00 171 ASN A N 1
ATOM 1350 C CA . ASN A 1 171 ? 9.464 4.755 -19.171 1.00 81.00 171 ASN A CA 1
ATOM 1351 C C . ASN A 1 171 ? 9.655 5.879 -18.131 1.00 81.00 171 ASN A C 1
ATOM 1353 O O . ASN A 1 171 ? 8.958 5.887 -17.109 1.00 81.00 171 ASN A O 1
ATOM 1357 N N . LYS A 1 172 ? 10.603 6.809 -18.332 1.00 85.56 172 LYS A N 1
ATOM 1358 C CA . LYS A 1 172 ? 10.987 7.820 -17.327 1.00 85.56 172 LYS A CA 1
ATOM 1359 C C . LYS A 1 172 ? 9.791 8.622 -16.816 1.00 85.56 172 LYS A C 1
ATOM 1361 O O . LYS A 1 172 ? 9.633 8.793 -15.604 1.00 85.56 172 LYS A O 1
ATOM 1366 N N . GLU A 1 173 ? 8.944 9.095 -17.725 1.00 86.38 173 GLU A N 1
ATOM 1367 C CA . GLU A 1 173 ? 7.773 9.908 -17.392 1.00 86.38 173 GLU A CA 1
ATOM 1368 C C . GLU A 1 173 ? 6.752 9.107 -16.576 1.00 86.38 173 GLU A C 1
ATOM 1370 O O . GLU A 1 173 ? 6.376 9.520 -15.478 1.00 86.38 173 GLU A O 1
ATOM 1375 N N . THR A 1 174 ? 6.405 7.899 -17.028 1.00 86.06 174 THR A N 1
ATOM 1376 C CA . THR A 1 174 ? 5.460 7.011 -16.336 1.00 86.06 174 THR A CA 1
ATOM 1377 C C . THR A 1 174 ? 5.944 6.614 -14.942 1.00 86.06 174 THR A C 1
ATOM 1379 O O . THR A 1 174 ? 5.173 6.632 -13.982 1.00 86.06 174 THR A O 1
ATOM 1382 N N . VAL A 1 175 ? 7.231 6.288 -14.784 1.00 87.44 175 VAL A N 1
ATOM 1383 C CA . VAL A 1 175 ? 7.816 5.972 -13.470 1.00 87.44 175 VAL A CA 1
ATOM 1384 C C . VAL A 1 175 ? 7.796 7.190 -12.556 1.00 87.44 175 VAL A C 1
ATOM 1386 O O . VAL A 1 175 ? 7.462 7.070 -11.374 1.00 87.44 175 VAL A O 1
ATOM 1389 N N . THR A 1 176 ? 8.127 8.363 -13.092 1.00 89.56 176 THR A N 1
ATOM 1390 C CA . THR A 1 176 ? 8.108 9.621 -12.341 1.00 89.56 176 THR A CA 1
ATOM 1391 C C . THR A 1 176 ? 6.701 9.934 -11.844 1.00 89.56 176 THR A C 1
ATOM 1393 O O . THR A 1 176 ? 6.520 10.240 -10.662 1.00 89.56 176 THR A O 1
ATOM 1396 N N . GLU A 1 177 ? 5.693 9.794 -12.702 1.00 92.12 177 GLU A N 1
ATOM 1397 C CA . GLU A 1 177 ? 4.298 10.046 -12.356 1.00 92.12 177 GLU A CA 1
ATOM 1398 C C . GLU A 1 177 ? 3.768 9.045 -11.317 1.00 92.12 177 GLU A C 1
ATOM 1400 O O . GLU A 1 177 ? 3.217 9.445 -10.287 1.00 92.12 177 GLU A O 1
ATOM 1405 N N . ASN A 1 178 ? 4.019 7.750 -11.519 1.00 91.19 178 ASN A N 1
ATOM 1406 C CA . ASN A 1 178 ? 3.671 6.687 -10.576 1.00 91.19 178 ASN A CA 1
ATOM 1407 C C . ASN A 1 178 ? 4.303 6.926 -9.191 1.00 91.19 178 ASN A C 1
ATOM 1409 O O . ASN A 1 178 ? 3.621 6.883 -8.163 1.00 91.19 178 ASN A O 1
ATOM 1413 N N . ASN A 1 179 ? 5.601 7.246 -9.147 1.00 92.56 179 ASN A N 1
ATOM 1414 C CA . ASN A 1 179 ? 6.317 7.555 -7.907 1.00 92.56 179 ASN A CA 1
ATOM 1415 C C . ASN A 1 179 ? 5.781 8.815 -7.218 1.00 92.56 179 ASN A C 1
ATOM 1417 O O . ASN A 1 179 ? 5.681 8.856 -5.983 1.00 92.56 179 ASN A O 1
ATOM 1421 N N . ARG A 1 180 ? 5.448 9.853 -7.996 1.00 94.12 180 ARG A N 1
ATOM 1422 C CA . ARG A 1 180 ? 4.842 11.089 -7.488 1.00 94.12 180 ARG A CA 1
ATOM 1423 C C . ARG A 1 180 ? 3.485 10.791 -6.865 1.00 94.12 180 ARG A C 1
ATOM 1425 O O . ARG A 1 180 ? 3.222 11.243 -5.752 1.00 94.12 180 ARG A O 1
ATOM 1432 N N . SER A 1 181 ? 2.664 9.995 -7.544 1.00 93.62 181 SER A N 1
ATOM 1433 C CA . SER A 1 181 ? 1.345 9.580 -7.073 1.00 93.62 181 SER A CA 1
ATOM 1434 C C . SER A 1 181 ? 1.430 8.785 -5.763 1.00 93.62 181 SER A C 1
ATOM 1436 O O . SER A 1 181 ? 0.795 9.157 -4.777 1.00 93.62 181 SER A O 1
ATOM 1438 N N . LEU A 1 182 ? 2.315 7.785 -5.678 1.00 94.94 182 LEU A N 1
ATOM 1439 C CA . LEU A 1 182 ? 2.550 7.031 -4.438 1.00 94.94 182 LEU A CA 1
ATOM 1440 C C . LEU A 1 182 ? 3.044 7.914 -3.289 1.00 94.94 182 LEU A C 1
ATOM 1442 O O . LEU A 1 182 ? 2.646 7.735 -2.139 1.00 94.94 182 LEU A O 1
ATOM 1446 N N . THR A 1 183 ? 3.917 8.875 -3.591 1.00 94.88 183 THR A N 1
ATOM 1447 C CA . THR A 1 183 ? 4.433 9.808 -2.584 1.00 94.88 183 THR A CA 1
ATOM 1448 C C . THR A 1 183 ? 3.328 10.719 -2.053 1.00 94.88 183 THR A C 1
ATOM 1450 O O . THR A 1 183 ? 3.264 10.937 -0.847 1.00 94.88 183 THR A O 1
ATOM 1453 N N . LYS A 1 184 ? 2.411 11.189 -2.909 1.00 95.88 184 LYS A N 1
ATOM 1454 C CA . LYS A 1 184 ? 1.228 11.943 -2.466 1.00 95.88 184 LYS A CA 1
ATOM 1455 C C . LYS A 1 184 ? 0.347 11.118 -1.525 1.00 95.88 184 LYS A C 1
ATOM 1457 O O . LYS A 1 184 ? -0.040 11.628 -0.477 1.00 95.88 184 LYS A O 1
ATOM 1462 N N . CYS A 1 185 ? 0.080 9.851 -1.850 1.00 95.94 185 CYS A N 1
ATOM 1463 C CA . CYS A 1 185 ? -0.673 8.953 -0.967 1.00 95.94 185 CYS A CA 1
ATOM 1464 C C . CYS A 1 185 ? 0.021 8.763 0.389 1.00 95.94 185 CYS A C 1
ATOM 1466 O O . CYS A 1 185 ? -0.633 8.824 1.427 1.00 95.94 185 CYS A O 1
ATOM 1468 N N . LEU A 1 186 ? 1.346 8.574 0.395 1.00 96.56 186 LEU A N 1
ATOM 1469 C 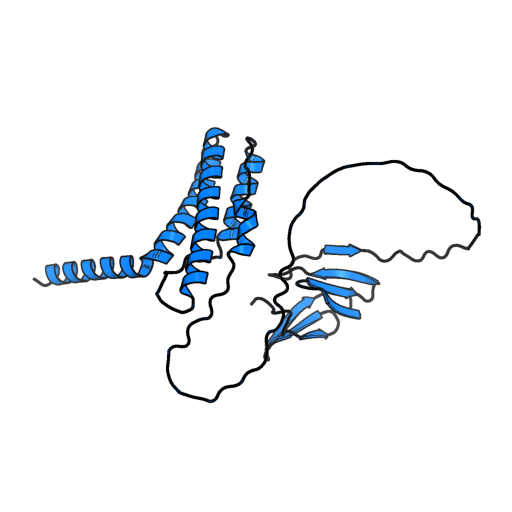CA . LEU A 1 186 ? 2.118 8.436 1.632 1.00 96.56 186 LEU A CA 1
ATOM 1470 C C . LEU A 1 186 ? 2.037 9.701 2.497 1.00 96.56 186 LEU A C 1
ATOM 1472 O O . LEU A 1 186 ? 1.814 9.599 3.699 1.00 96.56 186 LEU A O 1
ATOM 1476 N N . ASN A 1 187 ? 2.152 10.883 1.889 1.00 96.19 187 ASN A N 1
ATOM 1477 C CA . ASN A 1 187 ? 2.024 12.155 2.604 1.00 96.19 187 ASN A CA 1
ATOM 1478 C C . ASN A 1 187 ? 0.604 12.342 3.167 1.00 96.19 187 ASN A C 1
ATOM 1480 O O . ASN A 1 187 ? 0.433 12.861 4.268 1.00 96.19 187 ASN A O 1
ATOM 1484 N N . LYS A 1 188 ? -0.428 11.888 2.443 1.00 96.06 188 LYS A N 1
ATOM 1485 C CA . LYS A 1 188 ? -1.807 11.875 2.950 1.00 96.06 188 LYS A CA 1
ATOM 1486 C C . LYS A 1 188 ? -1.988 10.921 4.126 1.00 96.06 188 LYS A C 1
ATOM 1488 O O . LYS A 1 188 ? -2.651 11.294 5.090 1.00 96.06 188 LYS A O 1
ATOM 1493 N N . PHE A 1 189 ? -1.360 9.746 4.088 1.00 97.25 189 PHE A N 1
ATOM 1494 C CA . PHE A 1 189 ? -1.324 8.841 5.236 1.00 97.25 189 PHE A CA 1
ATOM 1495 C C . PHE A 1 189 ? -0.654 9.510 6.444 1.00 97.25 189 PHE A C 1
ATOM 1497 O O . PHE A 1 189 ? -1.186 9.462 7.546 1.00 97.25 189 PHE A O 1
ATOM 1504 N N . GLU A 1 190 ? 0.490 10.172 6.246 1.00 96.81 190 GLU A N 1
ATOM 1505 C CA . GLU A 1 190 ? 1.194 10.892 7.316 1.00 96.81 190 GLU A CA 1
ATOM 1506 C C . GLU A 1 190 ? 0.323 11.997 7.932 1.00 96.81 190 GLU A C 1
ATOM 1508 O O . GLU A 1 190 ? 0.267 12.142 9.152 1.00 96.81 190 GLU A O 1
ATOM 1513 N N . HIS A 1 191 ? -0.400 12.749 7.102 1.00 95.69 191 HIS A N 1
ATOM 1514 C CA . HIS A 1 191 ? -1.341 13.762 7.569 1.00 95.69 191 HIS A CA 1
ATOM 1515 C C . HIS A 1 191 ? -2.470 13.155 8.416 1.00 95.69 191 HIS A C 1
ATOM 1517 O O . HIS A 1 191 ? -2.745 13.641 9.511 1.00 95.69 191 HIS A O 1
ATOM 1523 N N . GLY A 1 192 ? -3.089 12.066 7.949 1.00 95.94 192 GLY A N 1
ATOM 1524 C CA . GLY A 1 192 ? -4.102 11.348 8.726 1.00 95.94 192 GLY A CA 1
ATOM 1525 C C . GLY A 1 192 ? -3.553 10.788 10.040 1.00 95.94 192 GLY A C 1
ATOM 1526 O O . GLY A 1 192 ? -4.238 10.830 11.055 1.00 95.94 192 GLY A O 1
ATOM 1527 N N . LEU A 1 193 ? -2.295 10.335 10.056 1.00 96.62 193 LEU A N 1
ATOM 1528 C CA . LEU A 1 193 ? -1.626 9.856 11.266 1.00 96.62 193 LEU A CA 1
ATOM 1529 C C . LEU A 1 193 ? -1.437 10.982 12.294 1.00 96.62 193 LEU A C 1
ATOM 1531 O O . LEU A 1 193 ? -1.687 10.772 13.477 1.00 96.62 193 LEU A O 1
ATOM 1535 N N . LYS A 1 194 ? -1.042 12.184 11.852 1.00 95.94 194 LYS A N 1
ATOM 1536 C CA . LYS A 1 194 ? -0.929 13.364 12.729 1.00 95.94 194 LYS A CA 1
ATOM 1537 C C . LYS A 1 194 ? -2.278 13.733 13.348 1.00 95.94 194 LYS A C 1
ATOM 1539 O O . LYS A 1 194 ? -2.338 13.987 14.545 1.00 95.94 194 LYS A O 1
ATOM 1544 N N . LEU A 1 195 ? -3.352 13.687 12.557 1.00 95.44 195 LEU A N 1
ATOM 1545 C CA . LEU A 1 195 ? -4.711 13.917 13.055 1.00 95.44 195 LEU A CA 1
ATOM 1546 C C . LEU A 1 195 ? -5.177 12.826 14.018 1.00 95.44 195 LEU A C 1
ATOM 1548 O O . LEU A 1 195 ? -5.812 13.129 15.024 1.00 95.44 195 LEU A O 1
ATOM 1552 N N . LEU A 1 196 ? -4.843 11.561 13.753 1.00 95.81 196 LEU A N 1
ATOM 1553 C CA . LEU A 1 196 ? -5.131 10.469 14.681 1.00 95.81 196 LEU A CA 1
ATOM 1554 C C . LEU A 1 196 ? -4.477 10.742 16.038 1.00 95.81 196 LEU A C 1
ATOM 1556 O O . LEU A 1 196 ? -5.128 10.625 17.067 1.00 95.81 196 LEU A O 1
ATOM 1560 N N . TYR A 1 197 ? -3.212 11.169 16.032 1.00 94.75 197 TYR A N 1
ATOM 1561 C CA . TYR A 1 197 ? -2.443 11.444 17.245 1.00 94.75 197 TYR A CA 1
ATOM 1562 C C . TYR A 1 197 ? -3.023 12.590 18.074 1.00 94.75 197 TYR A C 1
ATOM 1564 O O . TYR A 1 197 ? -2.953 12.527 19.298 1.00 94.75 197 TYR A O 1
ATOM 1572 N N . SER A 1 198 ? -3.597 13.610 17.429 1.00 93.75 198 SER A N 1
ATOM 1573 C CA . SER A 1 198 ? -4.285 14.701 18.126 1.00 93.75 198 SER A CA 1
ATOM 1574 C C . SER A 1 198 ? -5.703 14.341 18.574 1.00 93.75 198 SER A C 1
ATOM 1576 O O . SER A 1 198 ? -6.234 15.006 19.455 1.00 93.75 198 SER A O 1
ATOM 1578 N N . SER A 1 199 ? -6.325 13.321 17.974 1.00 92.50 199 SER A N 1
ATOM 1579 C CA . SER A 1 199 ? -7.740 12.980 18.205 1.00 92.50 199 SER A CA 1
ATOM 1580 C C . SER A 1 199 ? -7.949 11.817 19.179 1.00 92.50 199 SER A C 1
ATOM 1582 O O . SER A 1 199 ? -9.085 11.545 19.552 1.00 92.50 199 SER A O 1
ATOM 1584 N N . THR A 1 200 ? -6.889 11.110 19.590 1.00 93.12 200 THR A N 1
ATOM 1585 C CA . THR A 1 200 ? -6.985 9.977 20.525 1.00 93.12 200 THR A CA 1
ATOM 1586 C C . THR A 1 200 ? -5.846 9.942 21.544 1.00 93.12 200 THR A C 1
ATOM 1588 O O . THR A 1 200 ? -4.707 10.313 21.252 1.00 93.12 200 THR A O 1
ATOM 1591 N N . GLN A 1 201 ? -6.144 9.438 22.743 1.00 93.50 201 GLN A N 1
ATOM 1592 C CA . GLN A 1 201 ? -5.147 9.107 23.769 1.00 93.50 201 GLN A CA 1
ATOM 1593 C C . GLN A 1 201 ? -4.711 7.633 23.718 1.00 93.50 201 GLN A C 1
ATOM 1595 O O . GLN A 1 201 ? -3.777 7.258 24.417 1.00 93.50 201 GLN A O 1
ATOM 1600 N N . ASP A 1 202 ? -5.336 6.814 22.868 1.00 94.50 202 ASP A N 1
ATOM 1601 C CA . ASP A 1 202 ? -5.016 5.392 22.728 1.00 94.50 202 ASP A CA 1
ATOM 1602 C C . ASP A 1 202 ? -3.618 5.179 22.116 1.00 94.50 202 ASP A C 1
ATOM 1604 O O . ASP A 1 202 ? -3.382 5.407 20.924 1.00 94.50 202 ASP A O 1
ATOM 1608 N N . GLU A 1 203 ? -2.672 4.738 22.945 1.00 95.25 203 GLU A N 1
ATOM 1609 C CA . GLU A 1 203 ? -1.288 4.476 22.546 1.00 95.25 203 GLU A CA 1
ATOM 1610 C C . GLU A 1 203 ? -1.119 3.202 21.704 1.00 95.25 203 GLU A C 1
ATOM 1612 O O . GLU A 1 203 ? -0.188 3.126 20.894 1.00 95.25 203 GLU A O 1
ATOM 1617 N N . GLU A 1 204 ? -1.991 2.201 21.846 1.00 96.12 204 GLU A N 1
ATOM 1618 C CA . GLU A 1 204 ? -1.922 0.985 21.028 1.00 96.12 204 GLU A CA 1
ATOM 1619 C C . GLU A 1 204 ? -2.307 1.292 19.586 1.00 96.12 204 GLU A C 1
ATOM 1621 O O . GLU A 1 204 ? -1.570 0.951 18.652 1.00 96.12 204 GLU A O 1
ATOM 1626 N N . LEU A 1 205 ? -3.393 2.046 19.413 1.00 94.81 205 LEU A N 1
ATOM 1627 C CA . LEU A 1 205 ? -3.857 2.503 18.109 1.00 94.81 205 LEU A CA 1
ATOM 1628 C C . LEU A 1 205 ? -2.789 3.358 17.409 1.00 94.81 205 LEU A C 1
ATOM 1630 O O . LEU A 1 205 ? -2.452 3.128 16.242 1.00 94.81 205 LEU A O 1
ATOM 1634 N N . LYS A 1 206 ? -2.171 4.304 18.130 1.00 95.38 206 LYS A N 1
ATOM 1635 C CA . LYS A 1 206 ? -1.057 5.110 17.597 1.00 95.38 206 LYS A CA 1
ATOM 1636 C C . LYS A 1 206 ? 0.105 4.231 17.140 1.00 95.38 206 LYS A C 1
ATOM 1638 O O . LYS A 1 206 ? 0.621 4.413 16.032 1.00 95.38 206 LYS A O 1
ATOM 1643 N N . LYS A 1 207 ? 0.518 3.253 17.957 1.00 96.62 207 LYS A N 1
ATOM 1644 C CA . LYS A 1 207 ? 1.602 2.315 17.618 1.00 96.62 207 LYS A CA 1
ATOM 1645 C C . LYS A 1 207 ? 1.276 1.494 16.374 1.00 96.62 207 LYS A C 1
ATOM 1647 O O . LYS A 1 207 ? 2.156 1.328 15.521 1.00 96.62 207 LYS A O 1
ATOM 1652 N N . GLU A 1 208 ? 0.043 1.014 16.234 1.00 97.25 208 GLU A N 1
ATOM 1653 C CA . GLU A 1 208 ? -0.388 0.226 15.078 1.00 97.25 208 GLU A CA 1
ATOM 1654 C C . GLU A 1 208 ? -0.252 1.020 13.770 1.00 97.25 208 GLU A C 1
ATOM 1656 O O . GLU A 1 208 ? 0.427 0.588 12.828 1.00 97.25 208 GLU A O 1
ATOM 1661 N N . TYR A 1 209 ? -0.835 2.219 13.713 1.00 97.38 209 TYR A N 1
ATOM 1662 C CA . TYR A 1 209 ? -0.812 3.041 12.503 1.00 97.38 209 TYR A CA 1
ATOM 1663 C C . TYR A 1 209 ? 0.578 3.613 12.207 1.00 97.38 209 TYR A C 1
ATOM 1665 O O . TYR A 1 209 ? 0.983 3.695 11.043 1.00 97.38 209 TYR A O 1
ATOM 1673 N N . ASN A 1 210 ? 1.381 3.888 13.236 1.00 97.31 210 ASN A N 1
ATOM 1674 C CA . ASN A 1 210 ? 2.791 4.226 13.062 1.00 97.31 210 ASN A CA 1
ATOM 1675 C C . ASN A 1 210 ? 3.589 3.063 12.456 1.00 97.31 210 ASN A C 1
ATOM 1677 O O . ASN A 1 210 ? 4.442 3.266 11.591 1.00 97.31 210 ASN A O 1
ATOM 1681 N N . LYS A 1 211 ? 3.304 1.816 12.855 1.00 97.69 211 LYS A N 1
ATOM 1682 C CA . LYS A 1 211 ? 3.932 0.626 12.260 1.00 97.69 211 LYS A CA 1
ATOM 1683 C C . LYS A 1 211 ? 3.571 0.497 10.779 1.00 97.69 211 LYS A C 1
ATOM 1685 O O . LYS A 1 211 ? 4.463 0.226 9.968 1.00 97.69 211 LYS A O 1
ATOM 1690 N N . LYS A 1 212 ? 2.308 0.745 10.407 1.00 97.69 212 LYS A N 1
ATOM 1691 C CA . LYS A 1 212 ? 1.854 0.793 9.001 1.00 97.69 212 LYS A CA 1
ATOM 1692 C C . LYS A 1 212 ? 2.601 1.878 8.212 1.00 97.69 212 LYS A C 1
ATOM 1694 O O . LYS A 1 212 ? 3.178 1.570 7.166 1.00 97.69 212 LYS A O 1
ATOM 1699 N N . TYR A 1 213 ? 2.692 3.098 8.749 1.00 97.56 213 TYR A N 1
ATOM 1700 C CA . TYR A 1 213 ? 3.450 4.198 8.141 1.00 97.56 213 TYR A CA 1
ATOM 1701 C C . TYR A 1 213 ? 4.929 3.849 7.946 1.00 97.56 213 TYR A C 1
ATOM 1703 O O . TYR A 1 213 ? 5.450 3.919 6.832 1.00 97.56 213 TYR A O 1
ATOM 1711 N N . LYS A 1 214 ? 5.608 3.395 9.009 1.00 96.38 214 LYS A N 1
ATOM 1712 C CA . LYS A 1 214 ? 7.022 2.993 8.962 1.00 96.38 214 LYS A CA 1
ATOM 1713 C C . LYS A 1 214 ? 7.262 1.907 7.920 1.00 96.38 214 LYS A C 1
ATOM 1715 O O . LYS A 1 214 ? 8.271 1.958 7.220 1.00 96.38 214 LYS A O 1
ATOM 1720 N N . LYS A 1 215 ? 6.347 0.945 7.779 1.00 95.31 215 LYS A N 1
ATOM 1721 C CA . LYS A 1 215 ? 6.442 -0.110 6.763 1.00 95.31 215 LYS A CA 1
ATOM 1722 C C . LYS A 1 215 ? 6.393 0.461 5.344 1.00 95.31 215 LYS A C 1
ATOM 1724 O O . LYS A 1 215 ? 7.227 0.088 4.520 1.00 95.31 215 LYS A O 1
ATOM 1729 N N . LEU A 1 216 ? 5.471 1.384 5.065 1.00 95.12 216 LEU A N 1
ATOM 1730 C CA . LEU A 1 216 ? 5.392 2.062 3.767 1.00 95.12 216 LEU A CA 1
ATOM 1731 C C . LEU A 1 216 ? 6.621 2.941 3.500 1.00 95.12 216 LEU A C 1
ATOM 1733 O O . LEU A 1 216 ? 7.188 2.890 2.410 1.00 95.12 216 LEU A O 1
ATOM 1737 N N . ASN A 1 217 ? 7.080 3.693 4.500 1.00 94.25 217 ASN A N 1
ATOM 1738 C CA . ASN A 1 217 ? 8.235 4.574 4.352 1.00 94.25 217 ASN A CA 1
ATOM 1739 C C . ASN A 1 217 ? 9.537 3.785 4.127 1.00 94.25 217 ASN A C 1
ATOM 1741 O O . ASN A 1 217 ? 10.307 4.090 3.217 1.00 94.25 217 ASN A O 1
ATOM 1745 N N . ARG A 1 218 ? 9.752 2.696 4.879 1.00 92.12 218 ARG A N 1
ATOM 1746 C CA . ARG A 1 218 ? 10.871 1.768 4.640 1.00 92.12 218 ARG A CA 1
ATOM 1747 C C . ARG A 1 218 ? 10.809 1.169 3.241 1.00 92.12 218 ARG A C 1
ATOM 1749 O O . ARG A 1 218 ? 11.840 1.075 2.587 1.00 92.12 218 ARG A O 1
ATOM 1756 N N . LYS A 1 219 ? 9.614 0.812 2.759 1.00 90.62 219 LYS A N 1
ATOM 1757 C CA . LYS A 1 219 ? 9.425 0.312 1.391 1.00 90.62 219 LYS A CA 1
ATOM 1758 C C . LYS A 1 219 ? 9.815 1.360 0.346 1.00 90.62 219 LYS A C 1
ATOM 1760 O O . LYS A 1 219 ? 10.505 1.016 -0.603 1.00 90.62 219 LYS A O 1
ATOM 1765 N N . LYS A 1 220 ? 9.448 2.632 0.526 1.00 91.19 220 LYS A N 1
ATOM 1766 C CA . LYS A 1 220 ? 9.884 3.732 -0.353 1.00 91.19 220 LYS A CA 1
ATOM 1767 C C . LYS A 1 220 ? 11.412 3.849 -0.402 1.00 91.19 220 LYS A C 1
ATOM 1769 O O . LYS A 1 220 ? 11.973 3.930 -1.491 1.00 91.19 220 LYS A O 1
ATOM 1774 N N . ILE A 1 221 ? 12.074 3.825 0.756 1.00 87.81 221 ILE A N 1
ATOM 1775 C CA . ILE A 1 221 ? 13.539 3.931 0.857 1.00 87.81 221 ILE A CA 1
ATOM 1776 C C . ILE A 1 221 ? 14.217 2.709 0.231 1.00 87.81 221 ILE A C 1
ATOM 1778 O O . ILE A 1 221 ? 15.052 2.865 -0.652 1.00 87.81 221 ILE A O 1
ATOM 1782 N N . SER A 1 222 ? 13.823 1.499 0.632 1.00 85.69 222 SER A N 1
ATOM 1783 C CA . SER A 1 222 ? 14.394 0.242 0.132 1.00 85.69 222 SER A CA 1
ATOM 1784 C C . SER A 1 222 ? 14.188 0.079 -1.370 1.00 85.69 222 SER A C 1
ATOM 1786 O O . SER A 1 222 ? 15.094 -0.340 -2.076 1.00 85.69 222 SER A O 1
ATOM 1788 N N . ASN A 1 223 ? 13.041 0.486 -1.900 1.00 84.56 223 ASN A N 1
ATOM 1789 C CA . ASN A 1 223 ? 12.816 0.412 -3.333 1.00 84.56 223 ASN A CA 1
ATOM 1790 C C . ASN A 1 223 ? 13.623 1.446 -4.132 1.00 84.56 223 ASN A C 1
ATOM 1792 O O . ASN A 1 223 ? 13.993 1.176 -5.271 1.00 84.56 223 ASN A O 1
ATOM 1796 N N . LYS A 1 224 ? 13.850 2.640 -3.572 1.00 75.56 224 LYS A N 1
ATOM 1797 C CA . LYS A 1 224 ? 14.571 3.720 -4.260 1.00 75.56 224 LYS A CA 1
ATOM 1798 C C . LYS A 1 224 ? 16.090 3.571 -4.146 1.00 75.56 224 LYS A C 1
ATOM 1800 O O . LYS A 1 224 ? 16.797 3.920 -5.081 1.00 75.56 224 LYS A O 1
ATOM 1805 N N . PHE A 1 225 ? 16.572 3.060 -3.016 1.00 76.62 225 PHE A N 1
ATOM 1806 C CA . PHE A 1 225 ? 17.991 3.028 -2.657 1.00 76.62 225 PHE A CA 1
ATOM 1807 C C . PHE A 1 225 ? 18.508 1.637 -2.290 1.00 76.62 225 PHE A C 1
ATOM 1809 O O . PHE A 1 225 ? 19.663 1.518 -1.906 1.00 76.62 225 PHE A O 1
ATOM 1816 N N . GLY A 1 226 ? 17.700 0.579 -2.385 1.00 73.38 226 GLY A N 1
ATOM 1817 C CA . GLY A 1 226 ? 18.084 -0.760 -1.920 1.00 73.38 226 GLY A CA 1
ATOM 1818 C C . GLY A 1 226 ? 19.382 -1.271 -2.538 1.00 73.38 226 GLY A C 1
ATOM 1819 O O . GLY A 1 226 ? 20.196 -1.850 -1.829 1.00 73.38 226 GLY A O 1
ATOM 1820 N N . LEU A 1 227 ? 19.611 -0.978 -3.821 1.00 73.69 227 LEU A N 1
ATOM 1821 C CA . LEU A 1 227 ? 20.852 -1.334 -4.508 1.00 73.69 227 LEU A CA 1
ATOM 1822 C C . LEU A 1 227 ? 22.052 -0.554 -3.946 1.00 73.69 227 LEU A C 1
ATOM 1824 O O . LEU A 1 227 ? 23.068 -1.153 -3.617 1.00 73.69 227 LEU A O 1
ATOM 1828 N N . VAL A 1 228 ? 21.909 0.761 -3.748 1.00 76.94 228 VAL A N 1
ATOM 1829 C CA . VAL A 1 228 ? 22.961 1.615 -3.167 1.00 76.94 228 VAL A CA 1
ATOM 1830 C C . VAL A 1 228 ? 23.284 1.192 -1.731 1.00 76.94 228 VAL A C 1
ATOM 1832 O O . VAL A 1 228 ? 24.449 1.054 -1.379 1.00 76.94 228 VAL A O 1
ATOM 1835 N N . ILE A 1 229 ? 22.263 0.927 -0.912 1.00 76.81 229 ILE A N 1
ATOM 1836 C CA . ILE A 1 229 ? 22.428 0.463 0.473 1.00 76.81 229 ILE A CA 1
ATOM 1837 C C . ILE A 1 229 ? 23.165 -0.884 0.504 1.00 76.81 229 ILE A C 1
ATOM 1839 O O . ILE A 1 229 ? 24.060 -1.070 1.324 1.00 76.81 229 ILE A O 1
ATOM 1843 N N . GLY A 1 230 ? 22.822 -1.807 -0.402 1.00 77.62 230 GLY A N 1
ATOM 1844 C CA . GLY A 1 230 ? 23.506 -3.094 -0.527 1.00 77.62 230 GLY A CA 1
ATOM 1845 C C . GLY A 1 230 ? 24.979 -2.951 -0.913 1.00 77.62 230 GLY A C 1
ATOM 1846 O O . GLY A 1 230 ? 25.828 -3.594 -0.304 1.00 77.62 230 GLY A O 1
ATOM 1847 N N . LEU A 1 231 ? 25.292 -2.069 -1.867 1.00 84.25 231 LEU A N 1
ATOM 1848 C CA . LEU A 1 231 ? 26.674 -1.805 -2.281 1.00 84.25 231 LEU A CA 1
ATOM 1849 C C . LEU A 1 231 ? 27.520 -1.209 -1.151 1.00 84.25 231 LEU A C 1
ATOM 1851 O O . LEU A 1 231 ? 28.647 -1.648 -0.943 1.00 84.25 231 LEU A O 1
ATOM 1855 N N . VAL A 1 232 ? 26.974 -0.254 -0.393 1.00 87.25 232 VAL A N 1
ATOM 1856 C CA . VAL A 1 232 ? 27.676 0.340 0.755 1.00 87.25 232 VAL A CA 1
ATOM 1857 C C . VAL A 1 232 ? 27.971 -0.717 1.821 1.00 87.25 232 VAL A C 1
ATOM 1859 O O . VAL A 1 232 ? 29.092 -0.790 2.312 1.00 87.25 232 VAL A O 1
ATOM 1862 N N . LEU A 1 233 ? 27.001 -1.574 2.153 1.00 88.19 233 LEU A N 1
ATOM 1863 C CA . LEU A 1 233 ? 27.215 -2.660 3.116 1.00 88.19 233 LEU A CA 1
ATOM 1864 C C . LEU A 1 233 ? 28.290 -3.645 2.645 1.00 88.19 233 LEU A C 1
ATOM 1866 O O . LEU A 1 233 ? 29.139 -4.044 3.438 1.00 88.19 233 LEU A O 1
ATOM 1870 N N . LEU A 1 234 ? 28.282 -4.005 1.360 1.00 90.25 234 LEU A N 1
ATOM 1871 C CA . LEU A 1 234 ? 29.283 -4.901 0.785 1.00 90.25 234 LEU A CA 1
ATOM 1872 C C . LEU A 1 234 ? 30.686 -4.286 0.842 1.00 90.25 234 LEU A C 1
ATOM 1874 O O . LEU A 1 234 ? 31.633 -4.969 1.217 1.00 90.25 234 LEU A O 1
ATOM 1878 N N . PHE A 1 235 ? 30.810 -2.990 0.553 1.00 90.88 235 PHE A N 1
ATOM 1879 C CA . PHE A 1 235 ? 32.073 -2.261 0.663 1.00 90.88 235 PHE A CA 1
ATOM 1880 C C . PHE A 1 235 ? 32.652 -2.301 2.086 1.00 90.88 235 PHE A C 1
ATOM 1882 O O . PHE A 1 235 ? 33.829 -2.610 2.260 1.00 90.88 235 PHE A O 1
ATOM 1889 N N . PHE A 1 236 ? 31.827 -2.071 3.114 1.00 90.50 236 PHE A N 1
ATOM 1890 C CA . PHE A 1 236 ? 32.276 -2.166 4.509 1.00 90.50 236 PHE A CA 1
ATOM 1891 C C . PHE A 1 236 ? 32.695 -3.583 4.906 1.00 90.50 236 PHE A C 1
ATOM 1893 O O . PHE A 1 236 ? 33.683 -3.735 5.618 1.00 90.50 236 PHE A O 1
ATOM 1900 N N . ILE A 1 237 ? 31.986 -4.615 4.437 1.00 91.12 237 ILE A N 1
ATOM 1901 C CA . ILE A 1 237 ? 32.365 -6.013 4.693 1.00 91.12 237 ILE A CA 1
ATOM 1902 C C . ILE A 1 237 ? 33.743 -6.306 4.093 1.00 91.12 237 ILE A C 1
ATOM 1904 O O . ILE A 1 237 ? 34.581 -6.879 4.780 1.00 91.12 237 ILE A O 1
ATOM 1908 N N . VAL A 1 238 ? 34.002 -5.866 2.856 1.00 90.81 238 VAL A N 1
ATOM 1909 C CA . VAL A 1 238 ? 35.305 -6.054 2.198 1.00 90.81 238 VAL A CA 1
ATOM 1910 C C . VAL A 1 238 ? 36.425 -5.380 2.993 1.00 90.81 238 VAL A C 1
ATOM 1912 O O . VAL A 1 238 ? 37.432 -6.025 3.275 1.00 90.81 238 VAL A O 1
ATOM 1915 N N . ILE A 1 239 ? 36.238 -4.127 3.427 1.00 91.81 239 ILE A N 1
ATOM 1916 C CA . ILE A 1 239 ? 37.223 -3.427 4.271 1.00 91.81 239 ILE A CA 1
ATOM 1917 C C . ILE A 1 239 ? 37.474 -4.193 5.570 1.00 91.81 239 ILE A C 1
ATOM 1919 O O . ILE A 1 239 ? 38.625 -4.399 5.940 1.00 91.81 239 ILE A O 1
ATOM 1923 N N . LEU A 1 240 ? 36.413 -4.643 6.243 1.00 92.62 240 LEU A N 1
ATOM 1924 C CA . LEU A 1 240 ? 36.530 -5.357 7.511 1.00 92.62 240 LEU A CA 1
ATOM 1925 C C . LEU A 1 240 ? 37.276 -6.689 7.343 1.00 92.62 240 LEU A C 1
ATOM 1927 O O . LEU A 1 240 ? 38.098 -7.039 8.180 1.00 92.62 240 LEU A O 1
ATOM 1931 N N . THR A 1 241 ? 37.032 -7.414 6.246 1.00 90.25 241 THR A N 1
ATOM 1932 C CA . THR A 1 241 ? 37.763 -8.653 5.940 1.00 90.25 241 THR A CA 1
ATOM 1933 C C . THR A 1 241 ? 39.226 -8.413 5.585 1.00 90.25 241 THR A C 1
ATOM 1935 O O . THR A 1 241 ? 40.064 -9.227 5.955 1.00 90.25 241 THR A O 1
ATOM 1938 N N . LEU A 1 242 ? 39.543 -7.307 4.902 1.00 88.75 242 LEU A N 1
ATOM 1939 C CA . LEU A 1 242 ? 40.926 -6.931 4.600 1.00 88.75 242 LEU A CA 1
ATOM 1940 C C . LEU A 1 242 ? 41.686 -6.567 5.881 1.00 88.75 242 LEU A C 1
ATOM 1942 O O . LEU A 1 242 ? 42.796 -7.039 6.063 1.00 88.75 242 LEU A O 1
ATOM 1946 N N . TRP A 1 243 ? 41.049 -5.838 6.802 1.00 87.75 243 TRP A N 1
ATOM 1947 C CA . TRP A 1 243 ? 41.610 -5.500 8.117 1.00 87.75 243 TRP A CA 1
ATOM 1948 C C . TRP A 1 243 ? 41.855 -6.704 9.035 1.00 87.75 243 TRP A C 1
ATOM 1950 O O . TRP A 1 243 ? 42.687 -6.621 9.922 1.00 87.75 243 TRP A O 1
ATOM 1960 N N . ILE A 1 244 ? 41.100 -7.797 8.884 1.00 88.31 244 ILE A N 1
ATOM 1961 C CA . ILE A 1 244 ? 41.297 -9.027 9.675 1.00 88.31 244 ILE A CA 1
ATOM 1962 C C . ILE A 1 244 ? 42.430 -9.893 9.099 1.00 88.31 244 ILE A C 1
ATOM 1964 O O . ILE A 1 244 ? 42.993 -10.717 9.815 1.00 88.31 244 ILE A O 1
ATOM 1968 N N . MET A 1 245 ? 42.719 -9.760 7.800 1.00 78.38 245 MET A N 1
ATOM 1969 C CA . MET A 1 245 ? 43.786 -10.511 7.127 1.00 78.38 245 MET A CA 1
ATOM 1970 C C . MET A 1 245 ? 45.164 -9.843 7.227 1.00 78.38 245 MET A C 1
ATOM 1972 O O . MET A 1 245 ? 46.156 -10.497 6.908 1.00 78.38 245 MET A O 1
ATOM 1976 N N . GLU A 1 246 ? 45.212 -8.577 7.638 1.00 67.12 246 GLU A N 1
ATOM 1977 C CA . GLU A 1 246 ? 46.429 -7.815 7.949 1.00 67.12 246 GLU A CA 1
ATOM 1978 C C . GLU A 1 246 ? 46.808 -7.977 9.429 1.00 67.12 246 GLU A C 1
ATOM 1980 O O . GLU A 1 246 ? 48.014 -8.172 9.702 1.00 67.12 246 GLU A O 1
#

Radius of gyration: 27.12 Å; chains: 1; bounding box: 104×47×64 Å

Foldseek 3Di:
DFDDLVAWDWDFDFQFIWTDHPNDIDTLDGHPAGWPDWDDDDQWIWTQGPQRWIWIAHDDRSPDTDRPDRDDDPPDDDDDDDDDDDDDDDDDDDDDDDDDDDDDPDDDDDDDDDDDDDDDPPPDDDACLVVLVVLLPDDDDLDLVRLLVNLVVLLVSQVVDAQAAQDPDPCNVRSVSNNVSSVSSLVSSVVSLVSNVVNDPDPVSNVVSVVSSVSSVVRRCCRHCVVVVVVVVVVVVVVVVVVVVD

Organism: NCBI:txid2059726

Secondary structure (DSSP, 8-state):
----TTTPEEEEETTEEEEEETTEEEEEEE-SS-EEEEEEETTEEEEEETTS-EEEEPSSS---EEEEEPPP----------------------------------------------S-----PPP-TTTTHHHHT----S-HHHHHHHHHHHHHHHTT-------SSTTHHHHHHHHHHHHHHHHHHHHHHHHHHHH---HHHHHHHHHHHHHHHHHHHHHHHHHHHHHHHHHHHHHHHHHHH-

pLDDT: mean 73.32, std 23.04, range [27.14, 97.69]

Sequence (246 aa):
MALNPTTAKLHIEGKQLRYKDKGINGVIKAFRTNIKKAHYSGSNIIVELETGEIRKLKSPLYNMDELVKQAPKVTKKKAEKSKPKSNSSLLNSNTASAIGGFVAGRASKKTKPKAKKNQDEEEIINSFAHELNHFHNISFNNNVEEITKKLDEIYFGIKAYKWKFVSDGINKETVTENNRSLTKCLNKFEHGLKLLYSSTQDEELKKEYNKKYKKLNRKKISNKFGLVIGLVLLFFIVILTLWIME